Protein AF-A0A0K2YCB6-F1 (afdb_monomer_lite)

Radius of gyration: 31.05 Å; chains: 1; bounding box: 81×63×85 Å

pLDDT: mean 71.69, std 21.38, range [27.88, 97.12]

Secondary structure (DSSP, 8-state):
---------PPPP----HHHHHHHHTTHHHHHHHHHHHHHHTSPP----TTTS-PPPPTT---SEEE-B-TTT--BS-----HHHHH-TT--EEEEEEE-TTS-EEEEEEEEETTT-----HHHHT-TT--EEE-S------S-SS-EEEHHHHBPPHHHHHTT-S-TT-STTPPPTTHHHHSPPPTTHHHHHHHHHHHHHHHHHHHHHS-S---THHHHHHHHHHHHHHHHHHHHHHHHHHHHHHHHHHHHHHHHHHHHHHHHHHHHHHTT--

InterPro domains:
  IPR010226 NADH-quinone oxidoreductase, chain I [MF_01351] (24-181)
  IPR010226 NADH-quinone oxidoreductase, chain I [PTHR10849] (19-155)
  IPR010226 NADH-quinone oxidoreductase, chain I [TIGR01971] (33-153)
  IPR017896 4Fe-4S ferredoxin-type, iron-sulphur binding domain [PF12838] (77-129)
  IPR017896 4Fe-4S ferredoxin-type, iron-sulphur binding domain [PS51379] (69-98)
  IPR017896 4Fe-4S ferredoxin-type, iron-sulphur binding domain [PS51379] (108-137)
  IPR017900 4Fe-4S ferredoxin, iron-sulphur binding, conserved site [PS00198] (117-128)

Organism: Helicobacter heilmannii (NCBI:txid35817)

Sequence (274 aa):
MGKQTYKWLDPKKPSPKLLDTLKTSFGLELFKGLGLTIKEFFSKEVTIHYPMEVLPLSPRYRAVHHLQRLLESGNERCIGCGLCEKICTSNCIRIITHKAEDERKYIDSYTINLGRCIYCGLCAEVCPELAIVMGQRFENSSEQRAQFGGKSEFLTDIQSAKDHSHVEFAGFGAPSTNANARLAQTPLDYALKEEKAEEVKKVKEEGKKEGAKETPEVKEAKEVKGEVKGEVKENKEGAKEAKEAKVKEAQEAQENKEGVTEDKEKKEKE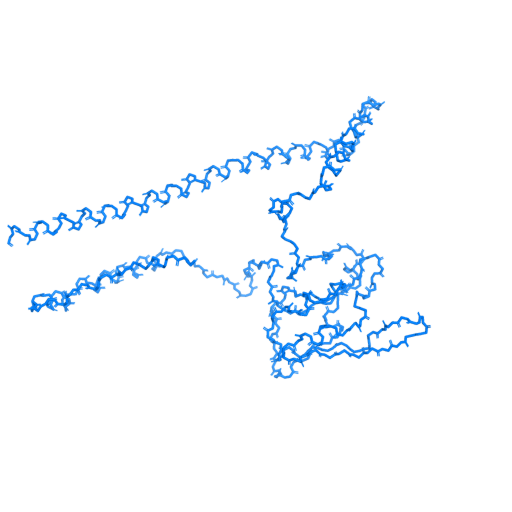ESHV

Foldseek 3Di:
DDDDDDDDPDDDDDDPDPVVVVVVVVDPPVVVVVVVVVVVVPDDDPDDDPPVDDDDDDLADQADKAFEAALVPLHGLDQQPCQLCVVQPQNQWDWDWDQDPVRGIDTPWTKGFPLSHPSPQVSQQRGPSSRMFGDPDHPDDDPDSRDMDIPVRRYDDSVCSNVVVDDSARYNNHQPPCNCVVDDDDPCVVVVVVVVVVVVVVVVVVVVPDPDDDDPVVVVVVVVVVCVVVCVVCCVVVVVCVVVVVVVVVVCVVVVVVVVVVVVVVVVVVVVPD

Structure (mmCIF, N/CA/C/O backbone):
data_AF-A0A0K2YCB6-F1
#
_entry.id   AF-A0A0K2YCB6-F1
#
loop_
_atom_site.group_PDB
_atom_site.id
_atom_site.type_symbol
_atom_site.label_atom_id
_atom_site.label_alt_id
_atom_site.label_comp_id
_atom_site.label_asym_id
_atom_site.label_entity_id
_atom_site.label_seq_id
_atom_site.pdbx_PDB_ins_code
_atom_site.Cartn_x
_atom_site.Cartn_y
_atom_site.Cartn_z
_atom_site.occupancy
_atom_site.B_iso_or_equiv
_atom_site.auth_seq_id
_atom_site.auth_comp_id
_atom_site.auth_asym_id
_atom_site.auth_atom_id
_atom_site.pdbx_PDB_model_num
ATOM 1 N N . MET A 1 1 ? 7.256 -28.724 21.721 1.00 52.41 1 MET A N 1
ATOM 2 C CA . MET A 1 1 ? 5.790 -28.562 21.602 1.00 52.41 1 MET A CA 1
ATOM 3 C C . MET A 1 1 ? 5.322 -27.671 22.744 1.00 52.41 1 MET A C 1
ATOM 5 O O . MET A 1 1 ? 5.558 -28.025 23.892 1.00 52.41 1 MET A O 1
ATOM 9 N N . GLY A 1 2 ? 4.775 -26.487 22.451 1.00 71.19 2 GLY A N 1
ATOM 10 C CA . GLY A 1 2 ? 4.277 -25.572 23.486 1.00 71.19 2 GLY A CA 1
ATOM 11 C C . GLY A 1 2 ? 3.004 -26.125 24.128 1.00 71.19 2 GLY A C 1
ATOM 12 O O . GLY A 1 2 ? 2.114 -26.582 23.415 1.00 71.19 2 GLY A O 1
ATOM 13 N N . LYS A 1 3 ? 2.922 -26.117 25.463 1.00 69.56 3 LYS A N 1
ATOM 14 C CA . LYS A 1 3 ? 1.696 -26.492 26.182 1.00 69.56 3 LYS A CA 1
ATOM 15 C C . LYS A 1 3 ? 0.646 -25.416 25.898 1.00 69.56 3 LYS A C 1
ATOM 17 O O . LYS A 1 3 ? 0.847 -24.267 26.276 1.00 69.56 3 LYS A O 1
ATOM 22 N N . GLN A 1 4 ? -0.440 -25.764 25.211 1.00 74.25 4 GLN A N 1
ATOM 23 C CA . GLN A 1 4 ? -1.557 -24.840 25.035 1.00 74.25 4 GLN A CA 1
ATOM 24 C C . GLN A 1 4 ? -2.250 -24.636 26.385 1.00 74.25 4 GLN A C 1
ATOM 26 O O . GLN A 1 4 ? -2.879 -25.547 26.914 1.00 74.25 4 GLN A O 1
ATOM 31 N N . THR A 1 5 ? -2.116 -23.439 26.951 1.00 77.62 5 THR A N 1
ATOM 32 C CA . THR A 1 5 ? -2.884 -22.994 28.116 1.00 77.62 5 THR A CA 1
ATOM 33 C C . THR A 1 5 ? -4.173 -22.349 27.625 1.00 77.62 5 THR A C 1
ATOM 35 O O . THR A 1 5 ? -4.206 -21.151 27.347 1.00 77.62 5 THR A O 1
ATOM 38 N N . TYR A 1 6 ? -5.236 -23.135 27.483 1.00 82.44 6 TYR A N 1
ATOM 39 C CA . TYR A 1 6 ? -6.580 -22.572 27.388 1.00 82.44 6 TYR A CA 1
ATOM 40 C C . TYR A 1 6 ? -7.116 -22.326 28.806 1.00 82.44 6 TYR A C 1
ATOM 42 O O . TYR A 1 6 ? -6.867 -23.110 29.722 1.00 82.44 6 TYR A O 1
ATOM 50 N N . LYS A 1 7 ? -7.858 -21.232 28.997 1.00 82.94 7 LYS A N 1
ATOM 51 C CA . LYS A 1 7 ? -8.656 -20.993 30.203 1.00 82.94 7 LYS A CA 1
ATOM 52 C C . LYS A 1 7 ? -10.109 -21.233 29.826 1.00 82.94 7 LYS A C 1
ATOM 54 O O . LYS A 1 7 ? -10.656 -20.478 29.026 1.00 82.94 7 LYS A O 1
ATOM 59 N N . TRP A 1 8 ? -10.714 -22.285 30.369 1.00 80.38 8 TRP A N 1
ATOM 60 C CA . TRP A 1 8 ? -12.154 -22.475 30.226 1.00 80.38 8 TRP A CA 1
ATOM 61 C C . TRP A 1 8 ? -12.866 -21.343 30.968 1.00 80.38 8 TRP A C 1
ATOM 63 O O . TRP A 1 8 ? -12.583 -21.067 32.134 1.00 80.38 8 TRP A O 1
ATOM 73 N N . LEU A 1 9 ? -13.738 -20.636 30.254 1.00 82.12 9 LEU A N 1
ATOM 74 C CA . LEU A 1 9 ? -14.729 -19.755 30.855 1.00 82.12 9 LEU A CA 1
ATOM 75 C C . LEU A 1 9 ? -15.920 -20.644 31.192 1.00 82.12 9 LEU A C 1
ATOM 77 O O . LEU A 1 9 ? -16.674 -21.012 30.295 1.00 82.12 9 LEU A O 1
ATOM 81 N N . ASP A 1 10 ? -16.038 -21.040 32.458 1.00 78.94 10 ASP A N 1
ATOM 82 C CA . ASP A 1 10 ? -17.103 -21.943 32.882 1.00 78.94 10 ASP A CA 1
ATOM 83 C C . ASP A 1 10 ? -18.474 -21.274 32.685 1.00 78.94 10 ASP A C 1
ATOM 85 O O . ASP A 1 10 ? -18.749 -20.236 33.304 1.00 78.94 10 ASP A O 1
ATOM 89 N N . PRO A 1 11 ? -19.359 -21.831 31.835 1.00 73.69 11 PRO A N 1
ATOM 90 C CA . PRO A 1 11 ? -20.715 -21.327 31.725 1.00 73.69 11 PRO A CA 1
ATOM 91 C C . PRO A 1 11 ? -21.446 -21.613 33.041 1.00 73.69 11 PRO A C 1
ATOM 93 O O . PRO A 1 11 ? -21.508 -22.757 33.499 1.00 73.69 11 PRO A O 1
ATOM 96 N N . LYS A 1 12 ? -22.010 -20.573 33.671 1.00 72.38 12 LYS A N 1
ATOM 97 C CA . LYS A 1 12 ? -22.861 -20.747 34.857 1.00 72.38 12 LYS A CA 1
ATOM 98 C C . LYS A 1 12 ? -24.006 -21.714 34.510 1.00 72.38 12 LYS A C 1
ATOM 100 O O . LYS A 1 12 ? -24.706 -21.503 33.522 1.00 72.38 12 LYS A O 1
ATOM 105 N N . LYS A 1 13 ? -24.191 -22.779 35.305 1.00 64.88 13 LYS A N 1
ATOM 106 C CA . LYS A 1 13 ? -25.265 -23.770 35.089 1.00 64.88 13 LYS A CA 1
ATOM 107 C C . LYS A 1 13 ? -26.637 -23.079 35.178 1.00 64.88 13 LYS A C 1
ATOM 109 O O . LYS A 1 13 ? -26.843 -22.331 36.136 1.00 64.88 13 LYS A O 1
ATOM 114 N N . PRO A 1 14 ? -27.581 -23.333 34.251 1.00 64.38 14 PRO A N 1
ATOM 115 C CA . PRO A 1 14 ? -28.923 -22.770 34.344 1.00 64.38 14 PRO A CA 1
ATOM 116 C C . PRO A 1 14 ? -29.646 -23.399 35.541 1.00 64.38 14 PRO A C 1
ATOM 118 O O . PRO A 1 14 ? -29.875 -24.608 35.576 1.00 64.38 14 PRO A O 1
ATOM 121 N N . SER A 1 15 ? -29.952 -22.593 36.557 1.00 64.25 15 SER A N 1
ATOM 122 C CA . SER A 1 15 ? -30.673 -23.051 37.745 1.00 64.25 15 SER A CA 1
ATOM 123 C C . SER A 1 15 ? -32.191 -23.034 37.470 1.00 64.25 15 SER A C 1
ATOM 125 O O . SER A 1 15 ? -32.674 -22.075 36.864 1.00 64.25 15 SER A O 1
ATOM 127 N N . PRO A 1 16 ? -32.973 -24.066 37.856 1.00 64.25 16 PRO A N 1
ATOM 128 C CA . PRO A 1 16 ? -34.411 -24.124 37.591 1.00 64.25 16 PRO A CA 1
ATOM 129 C C . PRO A 1 16 ? -35.180 -23.320 38.650 1.00 64.25 16 PRO A C 1
ATOM 131 O O . PRO A 1 16 ? -35.959 -23.869 39.429 1.00 64.25 16 PRO A O 1
ATOM 134 N N . LYS A 1 17 ? -34.930 -22.012 38.726 1.00 66.81 17 LYS A N 1
ATOM 135 C CA . LYS A 1 17 ? -35.627 -21.115 39.651 1.00 66.81 17 LYS A CA 1
ATOM 136 C C . LYS A 1 17 ? -36.534 -20.190 38.851 1.00 66.81 17 LYS A C 1
ATOM 138 O O . LYS A 1 17 ? -36.072 -19.311 38.135 1.00 66.81 17 LYS A O 1
ATOM 143 N N . LEU A 1 18 ? -37.843 -20.365 39.022 1.00 69.69 18 LEU A N 1
ATOM 144 C CA . LEU A 1 18 ? -38.886 -19.525 38.415 1.00 69.69 18 LEU A CA 1
ATOM 145 C C . LEU A 1 18 ? -38.708 -18.032 38.795 1.00 69.69 18 LEU A C 1
ATOM 147 O O . LEU A 1 18 ? -39.038 -17.129 38.028 1.00 69.69 18 LEU A O 1
ATOM 151 N N . LEU A 1 19 ? -38.081 -17.782 39.950 1.00 67.81 19 LEU A N 1
ATOM 152 C CA . LEU A 1 19 ? -37.622 -16.473 40.419 1.00 67.81 19 LEU A CA 1
ATOM 153 C C . LEU A 1 19 ? -36.485 -15.864 39.589 1.00 67.81 19 LEU A C 1
ATOM 155 O O . LEU A 1 19 ? -36.494 -14.654 39.384 1.00 67.81 19 LEU A O 1
ATOM 159 N N . ASP A 1 20 ? -35.544 -16.666 39.085 1.00 67.38 20 ASP A N 1
ATOM 160 C CA . ASP A 1 20 ? -34.466 -16.167 38.222 1.00 67.38 20 ASP A CA 1
ATOM 161 C C . ASP A 1 20 ? -35.045 -15.780 36.859 1.00 67.38 20 ASP A C 1
ATOM 163 O O . ASP A 1 20 ? -34.781 -14.687 36.373 1.00 67.38 20 ASP A O 1
ATOM 167 N N . THR A 1 21 ? -35.952 -16.591 36.301 1.00 69.50 21 THR A N 1
ATOM 168 C CA . THR A 1 21 ? -36.660 -16.240 35.058 1.00 69.50 21 THR A CA 1
ATOM 169 C C . THR A 1 21 ? -37.541 -15.000 35.209 1.00 69.50 21 THR A C 1
ATOM 171 O O . THR A 1 21 ? -37.621 -14.202 34.279 1.00 69.50 21 THR A O 1
ATOM 174 N N . LEU A 1 22 ? -38.157 -14.781 36.376 1.00 68.19 22 LEU A N 1
ATOM 175 C CA . LEU A 1 22 ? -38.903 -13.554 36.680 1.00 68.19 22 LEU A CA 1
ATOM 176 C C . LEU A 1 22 ? -37.976 -12.344 36.883 1.00 68.19 22 LEU A C 1
ATOM 178 O O . LEU A 1 22 ? -38.300 -11.276 36.379 1.00 68.19 22 LEU A O 1
ATOM 182 N N . LYS A 1 23 ? -36.812 -12.490 37.538 1.00 67.94 23 LYS A N 1
ATOM 183 C CA . LYS A 1 23 ? -35.790 -11.426 37.664 1.00 67.94 23 LYS A CA 1
ATOM 184 C C . LYS A 1 23 ? -35.202 -11.028 36.309 1.00 67.94 23 LYS A C 1
ATOM 186 O O . LYS A 1 23 ? -35.015 -9.840 36.054 1.00 67.94 23 LYS A O 1
ATOM 191 N N . THR A 1 24 ? -34.944 -11.996 35.433 1.00 68.19 24 THR A N 1
ATOM 192 C CA . THR A 1 24 ? -34.471 -11.744 34.065 1.00 68.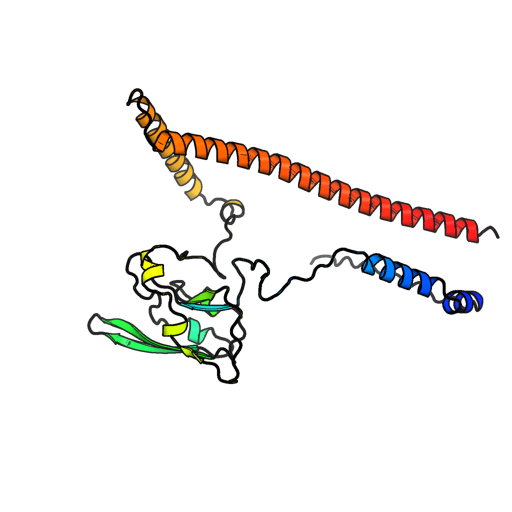19 24 THR A CA 1
ATOM 193 C C . THR A 1 24 ? -35.577 -11.127 33.200 1.00 68.19 24 THR A C 1
ATOM 195 O O . THR A 1 24 ? -35.304 -10.200 32.444 1.00 68.19 24 THR A O 1
ATOM 198 N N . SER A 1 25 ? -36.836 -11.556 33.363 1.00 68.06 25 SER A N 1
ATOM 199 C CA . SER A 1 25 ? -37.982 -11.014 32.604 1.00 68.06 25 SER A CA 1
ATOM 200 C C . SER A 1 25 ? -38.445 -9.629 33.084 1.00 68.06 25 SER A C 1
ATOM 202 O O . SER A 1 25 ? -38.895 -8.831 32.268 1.00 68.06 25 SER A O 1
ATOM 204 N N . PHE A 1 26 ? -38.310 -9.315 34.379 1.00 66.50 26 PHE A N 1
ATOM 205 C CA . PHE A 1 26 ? -38.624 -8.002 34.973 1.00 66.50 26 PHE A CA 1
ATOM 206 C C . PHE A 1 26 ? -37.389 -7.096 35.187 1.00 66.50 26 PHE A C 1
ATOM 208 O O . PHE A 1 26 ? -37.491 -6.020 35.770 1.00 66.50 26 PHE A O 1
ATOM 215 N N . GLY A 1 27 ? -36.240 -7.455 34.605 1.00 65.19 27 GLY A N 1
ATOM 216 C CA . GLY A 1 27 ? -35.613 -6.556 33.630 1.00 65.19 27 GLY A CA 1
ATOM 217 C C . GLY A 1 27 ? -34.659 -5.468 34.129 1.00 65.19 27 GLY A C 1
ATOM 218 O O . GLY A 1 27 ? -34.523 -4.449 33.457 1.00 65.19 27 GLY A O 1
ATOM 219 N N . LEU A 1 28 ? -33.926 -5.665 35.229 1.00 72.56 28 LEU A N 1
ATOM 220 C CA . LEU A 1 28 ? -32.830 -4.742 35.591 1.00 72.56 28 LEU A CA 1
ATOM 221 C C . LEU A 1 28 ? -31.651 -4.782 34.595 1.00 72.56 28 LEU A C 1
ATOM 223 O O . LEU A 1 28 ? -30.887 -3.822 34.496 1.00 72.56 28 LEU A O 1
ATOM 227 N N . GLU A 1 29 ? -31.512 -5.859 33.817 1.00 81.81 29 GLU A N 1
ATOM 228 C CA . GLU A 1 29 ? -30.484 -5.968 32.772 1.00 81.81 29 GLU A CA 1
ATOM 229 C C . GLU A 1 29 ? -30.770 -5.064 31.567 1.00 81.81 29 GLU A C 1
ATOM 231 O O . GLU A 1 29 ? -29.840 -4.474 31.014 1.00 81.81 29 GLU A O 1
ATOM 236 N N . LEU A 1 30 ? -32.048 -4.871 31.216 1.00 85.69 30 LEU A N 1
ATOM 237 C CA . LEU A 1 30 ? -32.455 -3.961 30.144 1.00 85.69 30 LEU A CA 1
ATOM 238 C C . LEU A 1 30 ? -32.074 -2.516 30.483 1.00 85.69 30 LEU A C 1
ATOM 240 O O . LEU A 1 30 ? -31.478 -1.820 29.664 1.00 85.69 30 LEU A O 1
ATOM 244 N N . PHE A 1 31 ? -32.349 -2.085 31.716 1.00 87.94 31 PHE A N 1
ATOM 245 C CA . PHE A 1 31 ? -31.982 -0.747 32.183 1.00 87.94 31 PHE A CA 1
ATOM 246 C C . PHE A 1 31 ? -30.471 -0.562 32.308 1.00 87.94 31 PHE A C 1
ATOM 248 O O . PHE A 1 31 ? -29.968 0.525 32.036 1.00 87.94 31 PHE A O 1
ATOM 255 N N . LYS A 1 32 ? -29.724 -1.615 32.660 1.00 87.81 32 LYS A N 1
ATOM 256 C CA . LYS A 1 32 ? -28.257 -1.572 32.674 1.00 87.81 32 LYS A CA 1
ATOM 257 C C . LYS A 1 32 ? -27.680 -1.397 31.264 1.00 87.81 32 LYS A C 1
ATOM 259 O O . LYS A 1 32 ? -26.751 -0.611 31.087 1.00 87.81 32 LYS A O 1
ATOM 264 N N . GLY A 1 33 ? -28.250 -2.081 30.269 1.00 91.50 33 GLY A N 1
ATOM 265 C CA . GLY A 1 33 ? -27.910 -1.886 28.858 1.00 91.50 33 GLY A CA 1
ATOM 266 C C . GLY A 1 33 ? -28.257 -0.478 28.371 1.00 91.50 33 GLY A C 1
ATOM 267 O O . GLY A 1 33 ? -27.404 0.201 27.804 1.00 91.50 33 GLY A O 1
ATOM 268 N N . LEU A 1 34 ? -29.466 0.000 28.681 1.00 93.69 34 LEU A N 1
ATOM 269 C CA . LEU A 1 34 ? -29.917 1.348 28.326 1.00 93.69 34 LEU A CA 1
ATOM 270 C C . LEU A 1 34 ? -29.062 2.442 28.991 1.00 93.69 34 LEU A C 1
ATOM 272 O O . LEU A 1 34 ? -28.731 3.448 28.368 1.00 93.69 34 LEU A O 1
ATOM 276 N N . GLY A 1 35 ? -28.649 2.239 30.242 1.00 94.94 35 GLY A N 1
ATOM 277 C CA . GLY A 1 35 ? -27.737 3.142 30.942 1.00 94.94 35 GLY A CA 1
ATOM 278 C C . GLY A 1 35 ? -26.370 3.234 30.261 1.00 94.94 35 GLY A C 1
ATOM 279 O O . GLY A 1 35 ? -25.817 4.325 30.148 1.00 94.94 35 GLY A O 1
ATOM 280 N N . LEU A 1 36 ? -25.850 2.116 29.740 1.00 94.88 36 LEU A N 1
ATOM 281 C CA . LEU A 1 36 ? -24.606 2.112 28.969 1.00 94.88 36 LEU A CA 1
ATOM 282 C C . LEU A 1 36 ? -24.765 2.849 27.633 1.00 94.88 36 LEU A C 1
ATOM 284 O O . LEU A 1 36 ? -23.885 3.624 27.270 1.00 94.88 36 LEU A O 1
ATOM 288 N N . THR A 1 37 ? -25.891 2.672 26.935 1.00 95.38 37 THR A N 1
ATOM 289 C CA . THR A 1 37 ? -26.147 3.406 25.685 1.00 95.38 37 THR A CA 1
ATOM 290 C C . THR A 1 37 ? -26.318 4.902 25.923 1.00 95.38 37 THR A C 1
ATOM 292 O O . THR A 1 37 ? -25.808 5.696 25.142 1.00 95.38 37 THR A O 1
ATOM 295 N N . ILE A 1 38 ? -26.982 5.300 27.016 1.00 96.25 38 ILE A N 1
ATOM 296 C CA . ILE A 1 38 ? -27.108 6.714 27.395 1.00 96.25 38 ILE A CA 1
ATOM 297 C C . ILE A 1 38 ? -25.731 7.286 27.729 1.00 96.25 38 ILE A C 1
ATOM 299 O O . ILE A 1 38 ? -25.416 8.390 27.302 1.00 96.25 38 ILE A O 1
ATOM 303 N N . LYS A 1 39 ? -24.889 6.538 28.451 1.00 95.88 39 LYS A N 1
ATOM 304 C CA . LYS A 1 39 ? -23.515 6.960 28.736 1.00 95.88 39 LYS A CA 1
ATOM 305 C C . LYS A 1 39 ? -22.726 7.198 27.446 1.00 95.88 39 LYS A C 1
ATOM 307 O O . LYS A 1 39 ? -22.094 8.240 27.327 1.00 95.88 39 LYS A O 1
ATOM 312 N N . GLU A 1 40 ? -22.800 6.270 26.494 1.00 95.38 40 GLU A N 1
ATOM 313 C CA . GLU A 1 40 ? -22.065 6.383 25.231 1.00 95.38 40 GLU A CA 1
ATOM 314 C C . GLU A 1 40 ? -22.617 7.483 24.316 1.00 95.38 40 GLU A C 1
ATOM 316 O O . GLU A 1 40 ? -21.861 8.106 23.581 1.00 95.38 40 GLU A O 1
ATOM 321 N N . PHE A 1 41 ? -23.911 7.802 24.413 1.00 94.75 41 PHE A N 1
ATOM 322 C CA . PHE A 1 41 ? -24.515 8.924 23.690 1.00 94.75 41 PHE A CA 1
ATOM 323 C C . PHE A 1 41 ? -23.894 10.285 24.055 1.00 94.75 41 PHE A C 1
ATOM 325 O O . PHE A 1 41 ? -23.872 11.189 23.226 1.00 94.75 41 PHE A O 1
ATOM 332 N N . PHE A 1 42 ? -23.371 10.432 25.277 1.00 95.62 42 PHE A N 1
ATOM 333 C CA . PHE A 1 42 ? -22.655 11.635 25.722 1.00 95.62 42 PHE A CA 1
ATOM 334 C C . PHE A 1 42 ? -21.124 11.513 25.616 1.00 95.62 42 PHE A C 1
ATOM 336 O O . PHE A 1 42 ? -20.412 12.442 26.004 1.00 95.62 42 PHE A O 1
ATOM 343 N N . SER A 1 43 ? -20.602 10.389 25.112 1.00 94.50 43 SER A N 1
ATOM 344 C CA . SER A 1 43 ? -19.173 10.229 24.826 1.00 94.50 43 SER A CA 1
ATOM 345 C C . SER A 1 43 ? -18.762 11.076 23.613 1.00 94.50 43 SER A C 1
ATOM 347 O O . SER A 1 43 ? -19.577 11.454 22.774 1.00 94.50 43 SER A O 1
ATOM 349 N N . LYS A 1 44 ? -17.466 11.390 23.515 1.00 94.06 44 LYS A N 1
ATOM 350 C CA . LYS A 1 44 ? -16.910 12.146 22.386 1.00 94.06 44 LYS A CA 1
ATOM 351 C C . LYS A 1 44 ? -17.024 11.343 21.084 1.00 94.06 44 LYS A C 1
ATOM 353 O O . LYS A 1 44 ? -16.697 10.159 21.059 1.00 94.06 44 LYS A O 1
ATOM 358 N N . GLU A 1 45 ? -17.408 12.008 19.997 1.00 90.56 45 GLU A N 1
ATOM 359 C CA . GLU A 1 45 ? -17.459 11.403 18.665 1.00 90.56 45 GLU A CA 1
ATOM 360 C C . GLU A 1 45 ? -16.063 11.012 18.143 1.00 90.56 45 GLU A C 1
ATOM 362 O O . GLU A 1 45 ? -15.076 11.726 18.331 1.00 90.56 45 GLU A O 1
ATOM 367 N N . VAL A 1 46 ? -15.984 9.849 17.489 1.00 91.94 46 VAL A N 1
ATOM 368 C CA . VAL A 1 46 ? -14.752 9.296 16.882 1.00 91.94 46 VAL A CA 1
ATOM 369 C C . VAL A 1 46 ? -14.753 9.484 15.353 1.00 91.94 46 VAL A C 1
ATOM 371 O O . VAL A 1 46 ? -13.828 9.072 14.656 1.00 91.94 46 VAL A O 1
ATOM 374 N N . THR A 1 47 ? -15.808 10.088 14.801 1.00 92.88 47 THR A N 1
ATOM 375 C CA . THR A 1 47 ? -15.978 10.305 13.362 1.00 92.88 47 THR A CA 1
ATOM 376 C C . THR A 1 47 ? -15.004 11.349 12.832 1.00 92.88 47 THR A C 1
ATOM 378 O O . THR A 1 47 ? -14.812 12.395 13.439 1.00 92.88 47 THR A O 1
ATOM 381 N N . ILE A 1 48 ? -14.435 11.075 11.661 1.00 93.62 48 ILE A N 1
ATOM 382 C CA . ILE A 1 48 ? -13.597 12.006 10.899 1.00 93.62 48 ILE A CA 1
ATOM 383 C C . ILE A 1 48 ? -14.374 12.550 9.697 1.00 93.62 48 ILE A C 1
ATOM 385 O O . ILE A 1 48 ? -15.114 11.808 9.042 1.00 93.62 48 ILE A O 1
ATOM 389 N N . HIS A 1 49 ? -14.203 13.834 9.385 1.00 94.69 49 HIS A N 1
ATOM 390 C CA . HIS A 1 49 ? -14.936 14.492 8.301 1.00 94.69 49 HIS A CA 1
ATOM 391 C C . HIS A 1 49 ? -14.250 14.309 6.940 1.00 94.69 49 HIS A C 1
ATOM 393 O O . HIS A 1 49 ? -13.639 15.228 6.393 1.00 94.69 49 HIS A O 1
ATOM 399 N N . TYR A 1 50 ? -14.391 13.123 6.351 1.00 94.88 50 TYR A N 1
ATOM 400 C CA . TYR A 1 50 ? -13.965 12.877 4.971 1.00 94.88 50 TYR A CA 1
ATOM 401 C C . TYR A 1 50 ? -14.858 13.663 3.984 1.00 94.88 50 TYR A C 1
ATOM 403 O O . TYR A 1 50 ? -16.082 13.626 4.143 1.00 94.88 50 TYR A O 1
ATOM 411 N N . PRO A 1 51 ? -14.320 14.374 2.969 1.00 94.19 51 PRO A N 1
ATOM 412 C CA . PRO A 1 51 ? -12.943 14.351 2.449 1.00 94.19 51 PRO A CA 1
ATOM 413 C C . PRO A 1 51 ? -12.005 15.452 2.981 1.00 94.19 51 PRO A C 1
ATOM 415 O O . PRO A 1 51 ? -10.858 15.526 2.552 1.00 94.19 51 PRO A O 1
ATOM 418 N N . MET A 1 52 ? -12.471 16.329 3.875 1.00 94.88 52 MET A N 1
ATOM 419 C CA . MET A 1 52 ? -11.666 17.451 4.386 1.00 94.88 52 MET A CA 1
ATOM 420 C C . MET A 1 52 ? -10.541 16.981 5.313 1.00 94.88 52 MET A C 1
ATOM 422 O O . MET A 1 52 ? -9.454 17.552 5.318 1.00 94.88 52 MET A O 1
ATOM 426 N N . GLU A 1 53 ? -10.806 15.926 6.079 1.00 93.25 53 GLU A N 1
ATOM 427 C CA . GLU A 1 53 ? -9.861 15.295 6.990 1.00 93.25 53 GLU A CA 1
ATOM 428 C C . GLU A 1 53 ? -9.670 13.826 6.601 1.00 93.25 53 GLU A C 1
ATOM 430 O O . GLU A 1 53 ? -10.633 13.092 6.361 1.00 93.25 53 GLU A O 1
ATOM 435 N N . VAL A 1 54 ? -8.412 13.383 6.548 1.00 90.19 54 VAL A N 1
ATOM 436 C CA . VAL A 1 54 ? -8.028 12.016 6.172 1.00 90.19 54 VAL A CA 1
ATOM 437 C C . VAL A 1 54 ? -7.225 11.396 7.312 1.00 90.19 54 VAL A C 1
ATOM 439 O O . VAL A 1 54 ? -6.400 12.067 7.933 1.00 90.19 54 VAL A O 1
ATOM 442 N N . LEU A 1 55 ? -7.447 10.107 7.595 1.00 89.69 55 LEU A N 1
ATOM 443 C CA . LEU A 1 55 ? -6.647 9.399 8.596 1.00 89.69 55 LEU A CA 1
ATOM 444 C C . LEU A 1 55 ? -5.167 9.369 8.185 1.00 89.69 55 LEU A C 1
ATOM 446 O O . LEU A 1 55 ? -4.861 9.099 7.020 1.00 89.69 55 LEU A O 1
ATOM 450 N N . PRO A 1 56 ? -4.237 9.530 9.141 1.00 87.56 56 PRO A N 1
ATOM 451 C CA . PRO A 1 56 ? -2.824 9.330 8.869 1.00 87.56 56 PRO A CA 1
ATOM 452 C C . PRO A 1 56 ? -2.573 7.863 8.501 1.00 87.56 56 PRO A C 1
ATOM 454 O O . PRO A 1 56 ? -2.797 6.945 9.295 1.00 87.56 56 PRO A O 1
ATOM 457 N N . LEU A 1 57 ? -2.103 7.634 7.277 1.00 86.88 57 LEU A N 1
ATOM 458 C CA . LEU A 1 57 ? -1.745 6.307 6.794 1.00 86.88 57 LEU A CA 1
ATOM 459 C C . LEU A 1 57 ? -0.342 5.935 7.268 1.00 86.88 57 LEU A C 1
ATOM 461 O O . LEU A 1 57 ? 0.572 6.756 7.318 1.00 86.88 57 LEU A O 1
ATOM 465 N N . SER A 1 58 ? -0.147 4.657 7.590 1.00 84.38 58 SER A N 1
ATOM 466 C CA . SER A 1 58 ? 1.198 4.165 7.880 1.00 84.38 58 SER A CA 1
ATOM 467 C C . SER A 1 58 ? 2.073 4.228 6.616 1.00 84.38 58 SER A C 1
ATOM 469 O O . SER A 1 58 ? 1.568 3.935 5.530 1.00 84.38 58 SER A O 1
ATOM 471 N N . PRO A 1 59 ? 3.397 4.442 6.729 1.00 79.38 59 PRO A N 1
ATOM 472 C CA . PRO A 1 59 ? 4.302 4.427 5.572 1.00 79.38 59 PRO A CA 1
ATOM 473 C C . PRO A 1 59 ? 4.325 3.103 4.790 1.00 79.38 59 PRO A C 1
ATOM 475 O O . PRO A 1 59 ? 4.781 3.056 3.654 1.00 79.38 59 PRO A O 1
ATOM 478 N N . ARG A 1 60 ? 3.850 2.010 5.402 1.00 82.88 60 ARG A N 1
ATOM 479 C CA . ARG A 1 60 ? 3.767 0.668 4.799 1.00 82.88 60 ARG A CA 1
ATOM 480 C C . ARG A 1 60 ? 2.394 0.336 4.230 1.00 82.88 60 ARG A C 1
ATOM 482 O O . ARG A 1 60 ? 2.128 -0.827 3.922 1.00 82.88 60 ARG A O 1
ATOM 489 N N . TYR A 1 61 ? 1.503 1.316 4.163 1.00 87.19 61 TYR A N 1
ATOM 490 C CA . TYR A 1 61 ? 0.187 1.104 3.594 1.00 87.19 61 TYR A CA 1
ATOM 491 C C . TYR A 1 61 ? 0.312 0.647 2.134 1.00 87.19 61 TYR A C 1
ATOM 493 O O . TYR A 1 61 ? 1.215 1.066 1.412 1.00 87.19 61 TYR A O 1
ATOM 501 N N . ARG A 1 62 ? -0.566 -0.268 1.721 1.00 91.12 62 ARG A N 1
ATOM 502 C CA . ARG A 1 62 ? -0.558 -0.849 0.376 1.00 91.12 62 ARG A CA 1
ATOM 503 C C . ARG A 1 62 ? -1.755 -0.317 -0.396 1.00 91.12 62 ARG A C 1
ATOM 505 O O . ARG A 1 62 ? -2.873 -0.756 -0.143 1.00 91.12 62 ARG A O 1
ATOM 512 N N . ALA A 1 63 ? -1.506 0.603 -1.322 1.00 90.94 63 ALA A N 1
ATOM 513 C CA . ALA A 1 63 ? -2.539 1.214 -2.150 1.00 90.94 63 ALA A CA 1
ATOM 514 C C . ALA A 1 63 ? -2.185 1.125 -3.644 1.00 90.94 63 ALA A C 1
ATOM 516 O O . ALA A 1 63 ? -1.678 0.101 -4.103 1.00 90.94 63 ALA A O 1
ATOM 517 N N . VAL A 1 64 ? -2.469 2.166 -4.427 1.00 91.94 64 VAL A N 1
ATOM 518 C CA . VAL A 1 64 ? -2.133 2.210 -5.853 1.00 91.94 64 VAL A CA 1
ATOM 519 C C . VAL A 1 64 ? -0.620 2.103 -6.065 1.00 91.94 64 VAL A C 1
ATOM 521 O O . VAL A 1 64 ? 0.185 2.604 -5.280 1.00 91.94 64 VAL A O 1
ATOM 524 N N . HIS A 1 65 ? -0.239 1.406 -7.133 1.00 92.00 65 HIS A N 1
ATOM 525 C CA . HIS A 1 65 ? 1.152 1.177 -7.504 1.00 92.00 65 HIS A CA 1
ATOM 526 C C . HIS A 1 65 ? 1.785 2.482 -7.982 1.00 92.00 65 HIS A C 1
ATOM 528 O O . HIS A 1 65 ? 1.117 3.331 -8.563 1.00 92.00 65 HIS A O 1
ATOM 534 N N . HIS A 1 66 ? 3.082 2.622 -7.767 1.00 90.19 66 HIS A N 1
ATOM 535 C CA . HIS A 1 66 ? 3.846 3.785 -8.178 1.00 90.19 66 HIS A CA 1
ATOM 536 C C . HIS A 1 66 ? 5.185 3.311 -8.741 1.00 90.19 66 HIS A C 1
ATOM 538 O O . HIS A 1 66 ? 5.835 2.439 -8.162 1.00 90.19 66 HIS A O 1
ATOM 544 N N . LEU A 1 67 ? 5.587 3.848 -9.888 1.00 90.75 67 LEU A N 1
ATOM 545 C CA . LEU A 1 67 ? 6.852 3.546 -10.545 1.00 90.75 67 LEU A CA 1
ATOM 546 C C . LEU A 1 67 ? 7.828 4.688 -10.287 1.00 90.75 67 LEU A C 1
ATOM 548 O O . LEU A 1 67 ? 7.533 5.841 -10.581 1.00 90.75 67 LEU A O 1
ATOM 552 N N . GLN A 1 68 ? 8.998 4.370 -9.750 1.00 88.44 68 GLN A N 1
ATOM 553 C CA . GLN A 1 68 ? 9.995 5.365 -9.388 1.00 88.44 68 GLN A CA 1
ATOM 554 C C . GLN A 1 68 ? 10.972 5.694 -10.525 1.00 88.44 68 GLN A C 1
ATOM 556 O O . GLN A 1 68 ? 11.274 4.879 -11.406 1.00 88.44 68 GLN A O 1
ATOM 561 N N . ARG A 1 69 ? 11.510 6.913 -10.455 1.00 87.88 69 ARG A N 1
ATOM 562 C CA . ARG A 1 69 ? 12.646 7.396 -11.246 1.00 87.88 69 ARG A CA 1
ATOM 563 C C . ARG A 1 69 ? 13.905 7.461 -10.382 1.00 87.88 69 ARG A C 1
ATOM 565 O O . ARG A 1 69 ? 13.819 7.500 -9.155 1.00 87.88 69 ARG A O 1
ATOM 572 N N . LEU A 1 70 ? 15.076 7.412 -11.011 1.00 85.75 70 LEU A N 1
ATOM 573 C CA . LEU A 1 70 ? 16.348 7.692 -10.349 1.00 85.75 70 LEU A CA 1
ATOM 574 C C . LEU A 1 70 ? 16.411 9.185 -10.018 1.00 85.75 70 LEU A C 1
ATOM 576 O O . LEU A 1 70 ? 16.107 10.000 -10.887 1.00 85.75 70 LEU A O 1
ATOM 580 N N . LEU A 1 71 ? 16.854 9.538 -8.809 1.00 79.19 71 LEU A N 1
ATOM 581 C CA . LEU A 1 71 ? 16.993 10.942 -8.393 1.00 79.19 71 LEU A CA 1
ATOM 582 C C . LEU A 1 71 ? 18.082 11.636 -9.215 1.00 79.19 71 LEU A C 1
ATOM 584 O O . LEU A 1 71 ? 17.852 12.703 -9.764 1.00 79.19 71 LEU A O 1
ATOM 588 N N . GLU A 1 72 ? 19.231 10.973 -9.369 1.00 80.00 72 GLU A N 1
ATOM 589 C CA . GLU A 1 72 ? 20.418 11.544 -10.020 1.00 80.00 72 GLU A CA 1
ATOM 590 C C . GLU A 1 72 ? 20.190 11.887 -11.498 1.00 80.00 72 GLU A C 1
ATOM 592 O O . GLU A 1 72 ? 20.626 12.917 -11.997 1.00 80.00 72 GLU A O 1
ATOM 597 N N . SER A 1 73 ? 19.500 11.006 -12.225 1.00 81.75 73 SER A N 1
ATOM 598 C CA . SER A 1 73 ? 19.371 11.118 -13.684 1.00 81.75 73 SER A CA 1
ATOM 599 C C . SER A 1 73 ? 17.955 11.423 -14.164 1.00 81.75 73 SER A C 1
ATOM 601 O O . SER A 1 73 ? 17.765 11.724 -15.340 1.00 81.75 73 SER A O 1
ATOM 603 N N . GLY A 1 74 ? 16.939 11.309 -13.303 1.00 82.44 74 GLY A N 1
ATOM 604 C CA . GLY A 1 74 ? 15.528 11.402 -13.694 1.00 82.44 74 GLY A CA 1
ATOM 605 C C . GLY A 1 74 ? 15.053 10.266 -14.613 1.00 82.44 74 GLY A C 1
ATOM 606 O O . GLY A 1 74 ? 13.897 10.258 -15.047 1.00 82.44 74 GLY A O 1
ATOM 607 N N . ASN A 1 75 ? 15.912 9.291 -14.919 1.00 87.00 75 ASN A N 1
ATOM 608 C CA . ASN A 1 75 ? 15.566 8.140 -15.743 1.00 87.00 75 ASN A CA 1
ATOM 609 C C . ASN A 1 75 ? 14.687 7.153 -14.970 1.00 87.00 75 ASN A C 1
ATOM 611 O O . ASN A 1 75 ? 14.611 7.173 -13.746 1.00 87.00 75 ASN A O 1
ATOM 615 N N . GLU A 1 76 ? 13.990 6.284 -15.687 1.00 88.75 76 GLU A N 1
ATOM 616 C CA . GLU A 1 76 ? 13.149 5.249 -15.084 1.00 88.75 76 GLU A CA 1
ATOM 617 C C . GLU A 1 76 ? 14.011 4.238 -14.310 1.00 88.75 76 GLU A C 1
ATOM 619 O O . GLU A 1 76 ? 15.039 3.800 -14.823 1.00 88.75 76 GLU A O 1
ATOM 624 N N . ARG A 1 77 ? 13.593 3.827 -13.100 1.00 89.62 77 ARG A N 1
ATOM 625 C CA . ARG A 1 77 ? 14.310 2.774 -12.343 1.00 89.62 77 ARG A CA 1
ATOM 626 C C . ARG A 1 77 ? 14.101 1.374 -12.909 1.00 89.62 77 ARG A C 1
ATOM 628 O O . ARG A 1 77 ? 14.879 0.466 -12.645 1.00 89.62 77 ARG A O 1
ATOM 635 N N . CYS A 1 78 ? 13.010 1.157 -13.637 1.00 91.19 78 CYS A N 1
ATOM 636 C CA . CYS A 1 78 ? 12.647 -0.174 -14.099 1.00 91.19 78 CYS A CA 1
ATOM 637 C C . CYS A 1 78 ? 13.574 -0.625 -15.237 1.00 91.19 78 CYS A C 1
ATOM 639 O O . CYS A 1 78 ? 13.679 0.044 -16.257 1.00 91.19 78 CYS A O 1
ATOM 641 N N . ILE A 1 79 ? 14.184 -1.803 -15.085 1.00 91.44 79 ILE A N 1
ATOM 642 C CA . ILE A 1 79 ? 15.077 -2.414 -16.089 1.00 91.44 79 ILE A CA 1
ATOM 643 C C . ILE A 1 79 ? 14.377 -3.446 -16.991 1.00 91.44 79 ILE A C 1
ATOM 645 O O . ILE A 1 79 ? 15.020 -4.139 -17.778 1.00 91.44 79 ILE A O 1
ATOM 649 N N . GLY A 1 80 ? 13.062 -3.634 -16.830 1.00 92.56 80 GLY A N 1
ATOM 650 C CA . GLY A 1 80 ? 12.299 -4.594 -17.633 1.00 92.56 80 GLY A CA 1
ATOM 651 C C . GLY A 1 80 ? 12.630 -6.069 -17.351 1.00 92.56 80 GLY A C 1
ATOM 652 O O . GLY A 1 80 ? 12.593 -6.896 -18.257 1.00 92.56 80 GLY A O 1
ATOM 653 N N . CYS A 1 81 ? 12.962 -6.429 -16.104 1.00 93.25 81 CYS A N 1
ATOM 654 C CA . CYS A 1 81 ? 13.343 -7.804 -15.738 1.00 93.25 81 CYS A CA 1
ATOM 655 C C . CYS A 1 81 ? 12.185 -8.824 -15.772 1.00 93.25 81 CYS A C 1
ATOM 657 O O . CYS A 1 81 ? 12.431 -10.027 -15.829 1.00 93.25 81 CYS A O 1
ATOM 659 N N . GLY A 1 82 ? 10.927 -8.370 -15.706 1.00 92.94 82 GLY A N 1
ATOM 660 C CA . GLY A 1 82 ? 9.742 -9.237 -15.759 1.00 92.94 82 GLY A CA 1
ATOM 661 C C . GLY A 1 82 ? 9.450 -10.041 -14.484 1.00 92.94 82 GLY A C 1
ATOM 662 O O . GLY A 1 82 ? 8.527 -10.854 -14.474 1.00 92.94 82 GLY A O 1
ATOM 663 N N . LEU A 1 83 ? 10.195 -9.831 -13.393 1.00 95.56 83 LEU A N 1
ATOM 664 C CA . LEU A 1 83 ? 9.984 -10.560 -12.134 1.00 95.56 83 LEU A CA 1
ATOM 665 C C . LEU A 1 83 ? 8.629 -10.233 -11.491 1.00 95.56 83 LEU A C 1
ATOM 667 O O . LEU A 1 83 ? 7.939 -11.134 -11.018 1.00 95.56 83 LEU A O 1
ATOM 671 N N . CYS A 1 84 ? 8.218 -8.963 -11.533 1.00 95.00 84 CYS A N 1
ATOM 672 C CA . CYS A 1 84 ? 6.931 -8.523 -10.995 1.00 95.00 84 CYS A CA 1
ATOM 673 C C . CYS A 1 84 ? 5.732 -9.098 -11.769 1.00 95.00 84 CYS A C 1
ATOM 675 O O . CYS A 1 84 ? 4.703 -9.376 -11.160 1.00 95.00 84 CYS A O 1
ATOM 677 N N . GLU A 1 85 ? 5.873 -9.346 -13.075 1.00 95.81 85 GLU A N 1
ATOM 678 C CA . GLU A 1 85 ? 4.860 -10.055 -13.865 1.00 95.81 85 GLU A CA 1
ATOM 679 C C . GLU A 1 85 ? 4.757 -11.525 -13.439 1.00 95.81 85 GLU A C 1
ATOM 681 O O . GLU A 1 85 ? 3.655 -12.019 -13.219 1.00 95.81 85 GLU A O 1
ATOM 686 N N . LYS A 1 86 ? 5.893 -12.207 -13.244 1.00 95.94 86 LYS A N 1
ATOM 687 C CA . LYS A 1 86 ? 5.918 -13.634 -12.881 1.00 95.94 86 LYS A CA 1
ATOM 688 C C . LYS A 1 86 ? 5.444 -13.931 -11.458 1.00 95.94 86 LYS A C 1
ATOM 690 O O . LYS A 1 86 ? 4.836 -14.973 -11.242 1.00 95.94 86 LYS A O 1
ATOM 695 N N . ILE A 1 87 ? 5.735 -13.062 -10.488 1.00 97.12 87 ILE A N 1
ATOM 696 C CA . ILE A 1 87 ? 5.321 -13.278 -9.088 1.00 97.12 87 ILE A CA 1
ATOM 697 C C . ILE A 1 87 ? 3.839 -12.951 -8.853 1.00 97.12 87 ILE A C 1
ATOM 699 O O . ILE A 1 87 ? 3.278 -13.297 -7.813 1.00 97.12 87 ILE A O 1
ATOM 703 N N . CYS A 1 88 ? 3.203 -12.233 -9.782 1.00 96.81 88 CYS A N 1
ATOM 704 C CA . CYS A 1 88 ? 1.846 -11.742 -9.607 1.00 96.81 88 CYS A CA 1
ATOM 705 C C . CYS A 1 88 ? 0.845 -12.904 -9.561 1.00 96.81 88 CYS A C 1
ATOM 707 O O . CYS A 1 88 ? 0.533 -13.516 -10.577 1.00 96.81 88 CYS A O 1
ATOM 709 N N . THR A 1 89 ? 0.265 -13.161 -8.388 1.00 96.31 89 THR A N 1
ATOM 710 C CA . THR A 1 89 ? -0.688 -14.266 -8.191 1.00 96.31 89 THR A CA 1
ATOM 711 C C . THR A 1 89 ? -1.973 -14.119 -9.008 1.00 96.31 89 THR A C 1
ATOM 713 O O . THR A 1 89 ? -2.597 -15.121 -9.345 1.00 96.31 89 THR A O 1
ATOM 716 N N . SER A 1 90 ? -2.369 -12.889 -9.355 1.00 95.56 90 SER A N 1
ATOM 717 C CA . SER A 1 90 ? -3.547 -12.613 -10.187 1.00 95.56 90 SER A CA 1
ATOM 718 C C . SER A 1 90 ? -3.226 -12.336 -11.660 1.00 95.56 90 SER A C 1
ATOM 720 O O . SER A 1 90 ? -4.144 -12.044 -12.431 1.00 95.56 90 SER A O 1
ATOM 722 N N . ASN A 1 91 ? -1.952 -12.439 -12.069 1.00 95.38 91 ASN A N 1
ATOM 723 C CA . ASN A 1 91 ? -1.485 -12.191 -13.438 1.00 95.38 91 ASN A CA 1
ATOM 724 C C . ASN A 1 91 ? -2.036 -10.877 -14.039 1.00 95.38 91 ASN A C 1
ATOM 726 O O . ASN A 1 91 ? -2.496 -10.843 -15.184 1.00 95.38 91 ASN A O 1
ATOM 730 N N . CYS A 1 92 ? -2.055 -9.795 -13.250 1.00 95.25 92 CYS A N 1
ATOM 731 C CA . CYS A 1 92 ? -2.632 -8.509 -13.657 1.00 95.25 92 CYS A CA 1
ATOM 732 C C . CYS A 1 92 ? -1.630 -7.545 -14.310 1.00 95.25 92 CYS A C 1
ATOM 734 O O . CYS A 1 92 ? -2.052 -6.524 -14.852 1.00 95.25 92 CYS A O 1
ATOM 736 N N . ILE A 1 93 ? -0.333 -7.859 -14.260 1.00 95.81 93 ILE A N 1
ATOM 737 C CA . ILE A 1 93 ? 0.755 -7.034 -14.794 1.00 95.81 93 ILE A CA 1
ATOM 738 C C . ILE A 1 93 ? 1.179 -7.589 -16.153 1.00 95.81 93 ILE A C 1
ATOM 740 O O . ILE A 1 93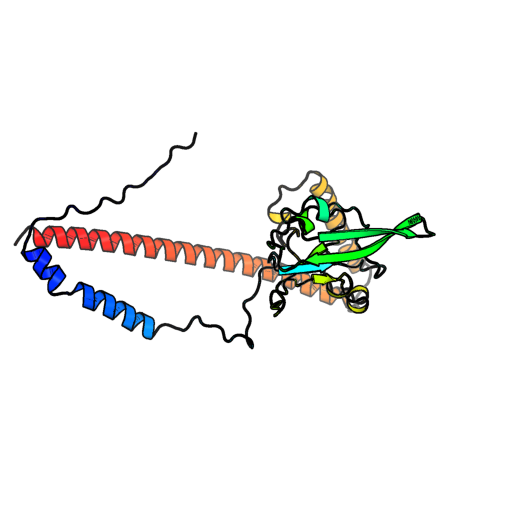 ? 1.330 -8.800 -16.310 1.00 95.81 93 ILE A O 1
ATOM 744 N N . ARG A 1 94 ? 1.393 -6.704 -17.127 1.00 95.38 94 ARG A N 1
ATOM 745 C CA . ARG A 1 94 ? 1.993 -7.038 -18.423 1.00 95.38 94 ARG A CA 1
ATOM 746 C C . ARG A 1 94 ? 3.092 -6.052 -18.772 1.00 95.38 94 ARG A C 1
ATOM 748 O O . ARG A 1 94 ? 2.880 -4.840 -18.678 1.00 95.38 94 ARG A O 1
ATOM 755 N N . ILE A 1 95 ? 4.245 -6.588 -19.171 1.00 94.50 95 ILE A N 1
ATOM 756 C CA . ILE A 1 95 ? 5.431 -5.807 -19.521 1.00 94.50 95 ILE A CA 1
ATOM 757 C C . ILE A 1 95 ? 5.910 -6.216 -20.912 1.00 94.50 95 ILE A C 1
ATOM 759 O O . ILE A 1 95 ? 6.195 -7.385 -21.164 1.00 94.50 95 ILE A O 1
ATOM 763 N N . ILE A 1 96 ? 6.031 -5.238 -21.806 1.00 93.56 96 ILE A N 1
ATOM 764 C CA . ILE A 1 96 ? 6.648 -5.408 -23.125 1.00 93.56 96 ILE A CA 1
ATOM 765 C C . ILE A 1 96 ? 7.930 -4.583 -23.138 1.00 93.56 96 ILE A C 1
ATOM 767 O O . ILE A 1 96 ? 7.934 -3.420 -22.727 1.00 93.56 96 ILE A O 1
ATOM 771 N N . THR A 1 97 ? 9.024 -5.213 -23.563 1.00 92.38 97 THR A N 1
ATOM 772 C CA . THR A 1 97 ? 10.355 -4.600 -23.607 1.00 92.38 97 THR A CA 1
ATOM 773 C C . THR A 1 97 ? 10.964 -4.753 -24.991 1.00 92.38 97 THR A C 1
ATOM 775 O O . THR A 1 97 ? 10.799 -5.802 -25.619 1.00 92.38 97 THR A O 1
ATOM 778 N N . HIS A 1 98 ? 11.713 -3.742 -25.423 1.00 90.00 98 HIS A N 1
ATOM 779 C CA . HIS A 1 98 ? 12.558 -3.788 -26.612 1.00 90.00 98 HIS A CA 1
ATOM 780 C C . HIS A 1 98 ? 14.012 -3.500 -26.240 1.00 90.00 98 HIS A C 1
ATOM 782 O O . HIS A 1 98 ? 14.318 -2.944 -25.181 1.00 90.00 98 HIS A O 1
ATOM 788 N N . LYS A 1 99 ? 14.928 -3.904 -27.120 1.00 88.00 99 LYS A N 1
ATOM 789 C CA . LYS A 1 99 ? 16.345 -3.553 -27.025 1.00 88.00 99 LYS A CA 1
ATOM 790 C C . LYS A 1 99 ? 16.562 -2.303 -27.877 1.00 88.00 99 LYS A C 1
ATOM 792 O O . LYS A 1 99 ? 16.260 -2.340 -29.068 1.00 88.00 99 LYS A O 1
ATOM 797 N N . ALA A 1 100 ? 17.020 -1.215 -27.268 1.00 81.12 100 ALA A N 1
ATOM 798 C CA . ALA A 1 100 ? 17.378 -0.007 -28.007 1.00 81.12 100 ALA A CA 1
ATOM 799 C C . ALA A 1 100 ? 18.787 -0.121 -28.609 1.00 81.12 100 ALA A C 1
ATOM 801 O O . ALA A 1 100 ? 19.504 -1.098 -28.374 1.00 81.12 100 ALA A O 1
ATOM 802 N N . GLU A 1 101 ? 19.173 0.903 -29.369 1.00 82.81 101 GLU A N 1
ATOM 803 C CA . GLU A 1 101 ? 20.472 1.014 -30.043 1.00 82.81 101 GLU A CA 1
ATOM 804 C C . GLU A 1 101 ? 21.650 1.018 -29.052 1.00 82.81 101 GLU A C 1
ATOM 806 O O . GLU A 1 101 ? 22.674 0.396 -29.313 1.00 82.81 101 GLU A O 1
ATOM 811 N N . ASP A 1 102 ? 21.442 1.556 -27.845 1.00 80.19 102 ASP A N 1
ATOM 812 C CA . ASP A 1 102 ? 22.402 1.537 -26.726 1.00 80.19 102 ASP A CA 1
ATOM 813 C C . ASP A 1 102 ? 22.558 0.157 -26.050 1.00 80.19 102 ASP A C 1
ATOM 815 O O . ASP A 1 102 ? 23.066 0.043 -24.932 1.00 80.19 102 ASP A O 1
ATOM 819 N N . GLU A 1 103 ? 22.016 -0.896 -26.661 1.00 80.56 103 GLU A N 1
ATOM 820 C CA . GLU A 1 103 ? 21.887 -2.265 -26.150 1.00 80.56 103 GLU A CA 1
ATOM 821 C C . GLU A 1 103 ? 21.142 -2.440 -24.816 1.00 80.56 103 GLU A C 1
ATOM 823 O O . GLU A 1 103 ? 20.934 -3.570 -24.355 1.00 80.56 103 GLU A O 1
ATOM 828 N N . ARG A 1 104 ? 20.676 -1.345 -24.215 1.00 80.12 104 ARG A N 1
ATOM 829 C CA . ARG A 1 104 ? 19.850 -1.353 -23.009 1.00 80.12 104 ARG A CA 1
ATOM 830 C C . ARG A 1 104 ? 18.422 -1.788 -23.331 1.00 80.12 104 ARG A C 1
ATOM 832 O O . ARG A 1 104 ? 17.885 -1.529 -24.410 1.00 80.12 104 ARG A O 1
ATOM 839 N N . LYS A 1 105 ? 17.797 -2.462 -22.364 1.00 84.94 105 LYS A N 1
ATOM 840 C CA . LYS A 1 105 ? 16.379 -2.823 -22.432 1.00 84.94 105 LYS A CA 1
ATOM 841 C C . LYS A 1 105 ? 15.536 -1.630 -22.005 1.00 84.94 105 LYS A C 1
ATOM 843 O O . LYS A 1 105 ? 15.709 -1.131 -20.896 1.00 84.94 105 LYS A O 1
ATOM 848 N N . TYR A 1 106 ? 14.607 -1.235 -22.861 1.00 86.19 106 TYR A N 1
ATOM 849 C CA . TYR A 1 106 ? 13.608 -0.214 -22.573 1.00 86.19 106 TYR A CA 1
ATOM 850 C C . TYR A 1 106 ? 12.225 -0.850 -22.471 1.00 86.19 106 TYR A C 1
ATOM 852 O O . TYR A 1 106 ? 11.950 -1.898 -23.057 1.00 86.19 106 TYR A O 1
ATOM 860 N N . ILE A 1 107 ? 11.357 -0.225 -21.679 1.00 89.69 107 ILE A N 1
ATOM 861 C CA . ILE A 1 107 ? 9.989 -0.693 -21.452 1.00 89.69 107 ILE A CA 1
ATOM 862 C C . ILE A 1 107 ? 9.049 0.112 -22.340 1.00 89.69 107 ILE A C 1
ATOM 864 O O . ILE A 1 107 ? 8.827 1.295 -22.069 1.00 89.69 107 ILE A O 1
ATOM 868 N N . ASP A 1 108 ? 8.475 -0.542 -23.348 1.00 88.38 108 ASP A N 1
ATOM 869 C CA . ASP A 1 108 ? 7.479 0.060 -24.241 1.00 88.38 108 ASP A CA 1
ATOM 870 C C . ASP A 1 108 ? 6.158 0.262 -23.522 1.00 88.38 108 ASP A C 1
ATOM 872 O O . ASP A 1 108 ? 5.646 1.372 -23.396 1.00 88.38 108 ASP A O 1
ATOM 876 N N . SER A 1 109 ? 5.615 -0.839 -23.011 1.00 91.06 109 SER A N 1
ATOM 877 C CA . SER A 1 109 ? 4.325 -0.846 -22.348 1.00 91.06 109 SER A CA 1
ATOM 878 C C . SER A 1 109 ? 4.454 -1.521 -21.001 1.00 91.06 109 SER A C 1
ATOM 880 O O . SER A 1 109 ? 4.867 -2.679 -20.899 1.00 91.06 109 SER A O 1
ATOM 882 N N . TYR A 1 110 ? 4.040 -0.793 -19.977 1.00 94.12 110 TYR A N 1
ATOM 883 C CA . TYR A 1 110 ? 3.830 -1.316 -18.644 1.00 94.12 110 TYR A CA 1
ATOM 884 C C . TYR A 1 110 ? 2.368 -1.080 -18.292 1.00 94.12 110 TYR A C 1
ATOM 886 O O . TYR A 1 110 ? 1.927 0.070 -18.244 1.00 94.12 110 TYR A O 1
ATOM 894 N N . THR A 1 111 ? 1.608 -2.154 -18.100 1.00 94.94 111 THR A N 1
ATOM 895 C CA . THR A 1 111 ? 0.170 -2.064 -17.819 1.00 94.94 111 THR A CA 1
ATOM 896 C C . THR A 1 111 ? -0.196 -2.927 -16.627 1.00 94.94 111 THR A C 1
ATOM 898 O O . THR A 1 111 ? 0.221 -4.087 -16.557 1.00 94.94 111 THR A O 1
ATOM 901 N N . ILE A 1 112 ? -1.009 -2.381 -15.723 1.00 95.25 112 ILE A N 1
ATOM 902 C CA . ILE A 1 112 ? -1.566 -3.109 -14.580 1.00 95.25 112 ILE A CA 1
ATOM 903 C C . ILE A 1 112 ? -3.088 -3.032 -14.640 1.00 95.25 112 ILE A C 1
ATOM 905 O O . ILE A 1 112 ? -3.658 -1.944 -14.687 1.00 95.25 112 ILE A O 1
ATOM 909 N N . ASN A 1 113 ? -3.758 -4.182 -14.581 1.00 94.69 113 ASN A N 1
ATOM 910 C CA . ASN A 1 113 ? -5.201 -4.225 -14.366 1.00 94.69 113 ASN A CA 1
ATOM 911 C C . ASN A 1 113 ? -5.516 -4.091 -12.867 1.00 94.69 113 ASN A C 1
ATOM 913 O O . ASN A 1 113 ? -5.354 -5.044 -12.097 1.00 94.69 113 ASN A O 1
ATOM 917 N N . LEU A 1 114 ? -5.981 -2.911 -12.458 1.00 93.62 114 LEU A N 1
ATOM 918 C CA . LEU A 1 114 ? -6.290 -2.585 -11.063 1.00 93.62 114 LEU A CA 1
ATOM 919 C C . LEU A 1 114 ? -7.558 -3.299 -10.569 1.00 93.62 114 LEU A C 1
ATOM 921 O O . LEU A 1 114 ? -7.651 -3.604 -9.385 1.00 93.62 114 LEU A O 1
ATOM 925 N N . GLY A 1 115 ? -8.469 -3.674 -11.473 1.00 92.00 115 GLY A N 1
ATOM 926 C CA . GLY A 1 115 ? -9.649 -4.488 -11.153 1.00 92.00 115 GLY A CA 1
ATOM 927 C C . GLY A 1 115 ? -9.346 -5.967 -10.866 1.00 92.00 115 GLY A C 1
ATOM 928 O O . GLY A 1 115 ? -10.168 -6.658 -10.264 1.00 92.00 115 GLY A O 1
ATOM 929 N N . ARG A 1 116 ? -8.176 -6.476 -11.282 1.00 93.25 116 ARG A N 1
ATOM 930 C CA . ARG A 1 116 ? -7.687 -7.837 -10.965 1.00 93.25 116 ARG A CA 1
ATOM 931 C C . ARG A 1 116 ? -6.609 -7.857 -9.885 1.00 93.25 116 ARG A C 1
ATOM 933 O O . ARG A 1 116 ? -6.254 -8.930 -9.396 1.00 93.25 116 ARG A O 1
ATOM 940 N N . CYS A 1 117 ? -6.019 -6.714 -9.555 1.00 94.12 117 CYS A N 1
ATOM 941 C CA . CYS A 1 117 ? -4.984 -6.656 -8.537 1.00 94.12 117 CYS A CA 1
ATOM 942 C C . CYS A 1 117 ? -5.588 -6.878 -7.144 1.00 94.12 117 CYS A C 1
ATOM 944 O O . CYS A 1 117 ? -6.595 -6.273 -6.796 1.00 94.12 117 CYS A O 1
ATOM 946 N N . ILE A 1 118 ? -4.951 -7.727 -6.334 1.00 95.19 118 ILE A N 1
ATOM 947 C CA . ILE A 1 118 ? -5.352 -7.982 -4.939 1.00 95.19 118 ILE A CA 1
ATOM 948 C C . ILE A 1 118 ? -4.567 -7.131 -3.927 1.00 95.19 118 ILE A C 1
ATOM 950 O O . ILE A 1 118 ? -4.668 -7.361 -2.726 1.00 95.19 118 ILE A O 1
ATOM 954 N N . TYR A 1 119 ? -3.742 -6.190 -4.403 1.00 94.31 119 TYR A N 1
ATOM 955 C CA . TYR A 1 119 ? -2.943 -5.273 -3.577 1.00 94.31 119 TYR A CA 1
ATOM 956 C C . TYR A 1 119 ? -2.058 -5.982 -2.527 1.00 94.31 119 TYR A C 1
ATOM 958 O O . TYR A 1 119 ? -1.856 -5.501 -1.409 1.00 94.31 119 TYR A O 1
ATOM 966 N N . CYS A 1 120 ? -1.500 -7.145 -2.891 1.00 94.06 120 CYS A N 1
ATOM 967 C CA . CYS A 1 120 ? -0.660 -7.947 -1.996 1.00 94.06 120 CYS A CA 1
ATOM 968 C C . CYS A 1 120 ? 0.736 -7.348 -1.753 1.00 94.06 120 CYS A C 1
ATOM 970 O O . CYS A 1 120 ? 1.312 -7.592 -0.700 1.00 94.06 120 CYS A O 1
ATOM 972 N N . GLY A 1 121 ? 1.274 -6.563 -2.695 1.00 91.62 121 GLY A N 1
ATOM 973 C CA . GLY A 1 121 ? 2.599 -5.937 -2.582 1.00 91.62 121 GLY A CA 1
ATOM 974 C C . GLY A 1 121 ? 3.791 -6.821 -2.978 1.00 91.62 121 GLY A C 1
ATOM 975 O O . GLY A 1 121 ? 4.919 -6.343 -2.946 1.00 91.62 121 GLY A O 1
ATOM 976 N N . LEU A 1 122 ? 3.571 -8.064 -3.426 1.00 93.75 122 LEU A N 1
ATOM 977 C CA . LEU A 1 122 ? 4.652 -8.980 -3.842 1.00 93.75 122 LEU A CA 1
ATOM 978 C C . LEU A 1 122 ? 5.495 -8.433 -5.005 1.00 93.75 122 LEU A C 1
ATOM 980 O O . LEU A 1 122 ? 6.686 -8.711 -5.111 1.00 93.75 122 LEU A O 1
ATOM 984 N N . CYS A 1 123 ? 4.880 -7.642 -5.887 1.00 93.56 123 CYS A N 1
ATOM 985 C CA . CYS A 1 123 ? 5.567 -6.990 -6.998 1.00 93.56 123 CYS A CA 1
ATOM 986 C C . CYS A 1 123 ? 6.613 -5.965 -6.529 1.00 93.56 123 CYS A C 1
ATOM 988 O O . CYS A 1 123 ? 7.637 -5.831 -7.196 1.00 93.56 123 CYS A O 1
ATOM 990 N N . ALA A 1 124 ? 6.378 -5.292 -5.397 1.00 91.25 124 ALA A N 1
ATOM 991 C CA . ALA A 1 124 ? 7.322 -4.350 -4.801 1.00 91.25 124 ALA A CA 1
ATOM 992 C C . ALA A 1 124 ? 8.476 -5.073 -4.091 1.00 91.25 124 ALA A C 1
ATOM 994 O O . ALA A 1 124 ? 9.625 -4.673 -4.228 1.00 91.25 124 ALA A O 1
ATOM 995 N N . GLU A 1 125 ? 8.191 -6.183 -3.405 1.00 89.69 125 GLU A N 1
ATOM 996 C CA . GLU A 1 125 ? 9.215 -6.973 -2.704 1.00 89.69 125 GLU A CA 1
ATOM 997 C C . GLU A 1 125 ? 10.158 -7.715 -3.658 1.00 89.69 125 GLU A C 1
ATOM 999 O O . GLU A 1 125 ? 11.347 -7.842 -3.379 1.00 89.69 125 GLU A O 1
ATOM 1004 N N . VAL A 1 126 ? 9.651 -8.202 -4.797 1.00 94.06 126 VAL A N 1
ATOM 1005 C CA . VAL A 1 126 ? 10.477 -8.941 -5.768 1.00 94.06 126 VAL A CA 1
ATOM 1006 C C . VAL A 1 126 ? 11.341 -8.023 -6.639 1.00 94.06 126 VAL A C 1
ATOM 1008 O O . VAL A 1 126 ? 12.180 -8.509 -7.398 1.00 94.06 126 VAL A O 1
ATOM 1011 N N . CYS A 1 127 ? 11.094 -6.710 -6.626 1.00 92.69 127 CYS A N 1
ATOM 1012 C CA . CYS A 1 127 ? 11.758 -5.793 -7.540 1.00 92.69 127 CYS A CA 1
ATOM 1013 C C . CYS A 1 127 ? 13.214 -5.554 -7.101 1.00 92.69 127 CYS A C 1
ATOM 1015 O O . CYS A 1 127 ? 13.424 -4.945 -6.055 1.00 92.69 127 CYS A O 1
ATOM 1017 N N . PRO A 1 128 ? 14.225 -5.959 -7.896 1.00 91.06 128 PRO A N 1
ATOM 1018 C CA . PRO A 1 128 ? 15.626 -5.835 -7.487 1.00 91.06 128 PRO A CA 1
ATOM 1019 C C . PRO A 1 128 ? 16.097 -4.375 -7.415 1.00 91.06 128 PRO A C 1
ATOM 1021 O O . PRO A 1 128 ? 16.922 -4.039 -6.580 1.00 91.06 128 PRO A O 1
ATOM 1024 N N . GLU A 1 129 ? 15.532 -3.512 -8.262 1.00 87.81 129 GLU A N 1
ATOM 1025 C CA . GLU A 1 129 ? 15.855 -2.079 -8.349 1.00 87.81 129 GLU A CA 1
ATOM 1026 C C . GLU A 1 129 ? 14.859 -1.201 -7.573 1.00 87.81 129 GLU A C 1
ATOM 1028 O O . GLU A 1 129 ? 14.889 0.023 -7.691 1.00 87.81 129 GLU A O 1
ATOM 1033 N N . LEU A 1 130 ? 13.907 -1.820 -6.857 1.00 88.38 130 LEU A N 1
ATOM 1034 C CA . LEU A 1 130 ? 12.801 -1.134 -6.170 1.00 88.38 130 LEU A CA 1
ATOM 1035 C C . LEU A 1 130 ? 12.050 -0.134 -7.072 1.00 88.38 130 LEU A C 1
ATOM 1037 O O . LEU A 1 130 ? 11.559 0.904 -6.642 1.00 88.38 130 LEU A O 1
ATOM 1041 N N . ALA A 1 131 ? 11.948 -0.462 -8.361 1.00 90.69 131 ALA A N 1
ATOM 1042 C CA . ALA A 1 131 ? 11.351 0.406 -9.364 1.00 90.69 131 ALA A CA 1
ATOM 1043 C C . ALA A 1 131 ? 9.830 0.525 -9.234 1.00 90.69 131 ALA A C 1
ATOM 1045 O O . ALA A 1 131 ? 9.278 1.566 -9.570 1.00 90.69 131 ALA A O 1
ATOM 1046 N N . ILE A 1 132 ? 9.150 -0.533 -8.784 1.00 91.25 132 ILE A N 1
ATOM 1047 C CA . ILE A 1 132 ? 7.721 -0.510 -8.461 1.00 91.25 132 ILE A CA 1
ATOM 1048 C C . ILE A 1 132 ? 7.556 -0.551 -6.947 1.00 91.25 132 ILE A C 1
ATOM 1050 O O . ILE A 1 132 ? 8.078 -1.443 -6.285 1.00 91.25 132 ILE A O 1
ATOM 1054 N N . VAL A 1 133 ? 6.792 0.395 -6.415 1.00 89.44 133 VAL A N 1
ATOM 1055 C CA . VAL A 1 133 ? 6.461 0.490 -4.993 1.00 89.44 133 VAL A CA 1
ATOM 1056 C C . VAL A 1 133 ? 4.952 0.625 -4.817 1.00 89.44 133 VAL A C 1
ATOM 1058 O O . VAL A 1 133 ? 4.233 1.044 -5.726 1.00 89.44 133 VAL A O 1
ATOM 1061 N N . MET A 1 134 ? 4.452 0.251 -3.642 1.00 89.31 134 MET A N 1
ATOM 1062 C CA . MET A 1 134 ? 3.058 0.507 -3.275 1.00 89.31 134 MET A CA 1
ATOM 1063 C C . MET A 1 134 ? 2.968 1.905 -2.666 1.00 89.31 134 MET A C 1
ATOM 1065 O O . MET A 1 134 ? 3.574 2.161 -1.625 1.00 89.31 134 MET A O 1
ATOM 1069 N N . GLY A 1 135 ? 2.236 2.800 -3.326 1.00 85.56 135 GLY A N 1
ATOM 1070 C CA . GLY A 1 135 ? 2.008 4.160 -2.858 1.00 85.56 135 GLY A CA 1
ATOM 1071 C C . GLY A 1 135 ? 0.946 4.236 -1.761 1.00 85.56 135 GLY A C 1
ATOM 1072 O O . GLY A 1 135 ? 0.354 3.236 -1.353 1.00 85.56 135 GLY A O 1
ATOM 1073 N N . GLN A 1 136 ? 0.686 5.463 -1.307 1.00 85.88 136 GLN A N 1
ATOM 1074 C CA . GLN A 1 136 ? -0.336 5.761 -0.295 1.00 85.88 136 GLN A CA 1
ATOM 1075 C C . GLN A 1 136 ? -1.665 6.221 -0.902 1.00 85.88 136 GLN A C 1
ATOM 1077 O O . GLN A 1 136 ? -2.669 6.282 -0.201 1.00 85.88 136 GLN A O 1
ATOM 1082 N N . ARG A 1 137 ? -1.700 6.517 -2.207 1.00 88.62 137 ARG A N 1
ATOM 1083 C CA . ARG A 1 137 ? -2.926 6.914 -2.903 1.00 88.62 137 ARG A CA 1
ATOM 1084 C C . ARG A 1 137 ? -3.903 5.740 -2.935 1.00 88.62 137 ARG A C 1
ATOM 1086 O O . ARG A 1 137 ? -3.663 4.769 -3.646 1.00 88.62 137 ARG A O 1
ATOM 1093 N N . PHE A 1 138 ? -4.994 5.835 -2.182 1.00 91.06 138 PHE A N 1
ATOM 1094 C CA . PHE A 1 138 ? -6.053 4.817 -2.121 1.00 91.06 138 PHE A CA 1
ATOM 1095 C C . PHE A 1 138 ? -7.309 5.202 -2.911 1.00 91.06 138 PHE A C 1
ATOM 1097 O O . PHE A 1 138 ? -8.095 4.337 -3.291 1.00 91.06 138 PHE A O 1
ATOM 1104 N N . GLU A 1 139 ? -7.481 6.489 -3.202 1.00 91.69 139 GLU A N 1
ATOM 1105 C CA . GLU A 1 139 ? -8.622 7.036 -3.933 1.00 91.69 139 GLU A CA 1
ATOM 1106 C C . GLU A 1 139 ? -8.471 6.757 -5.432 1.00 91.69 139 GLU A C 1
ATOM 1108 O O . GLU A 1 139 ? -7.884 7.535 -6.191 1.00 91.69 139 GLU A O 1
ATOM 1113 N N . ASN A 1 140 ? -8.942 5.582 -5.843 1.00 89.62 140 ASN A N 1
ATOM 1114 C CA . ASN A 1 140 ? -8.806 5.088 -7.211 1.00 89.62 140 ASN A CA 1
ATOM 1115 C C . ASN A 1 140 ? -10.076 4.394 -7.724 1.00 89.62 140 ASN A C 1
ATOM 1117 O O . ASN A 1 140 ? -10.017 3.418 -8.471 1.00 89.62 140 ASN A O 1
ATOM 1121 N N . SER A 1 141 ? -11.238 4.875 -7.286 1.00 90.94 141 SER A N 1
ATOM 1122 C CA . SER A 1 141 ? -12.513 4.374 -7.794 1.00 90.94 141 SER A CA 1
ATOM 1123 C C . SER A 1 141 ? -12.636 4.649 -9.294 1.00 90.94 141 SER A C 1
ATOM 1125 O O . SER A 1 141 ? -12.264 5.725 -9.763 1.00 90.94 141 SER A O 1
ATOM 1127 N N . SER A 1 142 ? -13.170 3.688 -10.044 1.00 89.75 142 SER A N 1
ATOM 1128 C CA . SER A 1 142 ? -13.496 3.860 -11.458 1.00 89.75 142 SER A CA 1
ATOM 1129 C C . SER A 1 142 ? -14.823 3.184 -11.795 1.00 89.75 142 SER A C 1
ATOM 1131 O O . SER A 1 142 ? -15.187 2.168 -11.208 1.00 89.75 142 SER A O 1
ATOM 1133 N N . GLU A 1 143 ? -15.536 3.746 -12.770 1.00 92.00 143 GLU A N 1
ATOM 1134 C CA . GLU A 1 143 ? -16.817 3.206 -13.254 1.00 92.00 143 GLU A CA 1
ATOM 1135 C C . GLU A 1 143 ? -16.633 1.923 -14.082 1.00 92.00 143 GLU A C 1
ATOM 1137 O O . GLU A 1 143 ? -17.525 1.082 -14.198 1.00 92.00 143 GLU A O 1
ATOM 1142 N N . GLN A 1 144 ? -15.458 1.758 -14.694 1.00 91.38 144 GLN A N 1
ATOM 1143 C CA . GLN A 1 144 ? -15.161 0.623 -15.555 1.00 91.38 144 GLN A CA 1
ATOM 1144 C C . GLN A 1 144 ? -14.559 -0.530 -14.756 1.00 91.38 144 GLN A C 1
ATOM 1146 O O . GLN A 1 144 ? -13.505 -0.409 -14.142 1.00 91.38 144 GLN A O 1
ATOM 1151 N N . ARG A 1 145 ? -15.157 -1.722 -14.877 1.00 86.56 145 ARG A N 1
ATOM 1152 C CA . ARG A 1 145 ? -14.616 -2.948 -14.263 1.00 86.56 145 ARG A CA 1
ATOM 1153 C C . ARG A 1 145 ? -13.183 -3.258 -14.709 1.00 86.56 145 ARG A C 1
ATOM 1155 O O . ARG A 1 145 ? -12.389 -3.786 -13.934 1.00 86.56 145 ARG A O 1
ATOM 1162 N N . ALA A 1 146 ? -12.872 -2.995 -15.976 1.00 86.75 146 ALA A N 1
ATOM 1163 C CA . ALA A 1 146 ? -11.560 -3.237 -16.559 1.00 86.75 146 ALA A CA 1
ATOM 1164 C C . ALA A 1 146 ? -10.680 -1.984 -16.450 1.00 86.75 146 ALA A C 1
ATOM 1166 O O . ALA A 1 146 ? -10.252 -1.431 -17.457 1.00 86.75 146 ALA A O 1
ATOM 1167 N N . GLN A 1 147 ? -10.422 -1.536 -15.223 1.00 90.75 147 GLN A N 1
ATOM 1168 C CA . GLN A 1 147 ? -9.533 -0.409 -14.973 1.00 90.75 147 GLN A CA 1
ATOM 1169 C C . GLN A 1 147 ? -8.080 -0.818 -15.223 1.00 90.75 147 GLN A C 1
ATOM 1171 O O . GLN A 1 147 ? -7.528 -1.667 -14.513 1.00 90.75 147 GLN A O 1
ATOM 1176 N N . PHE A 1 148 ? -7.459 -0.214 -16.231 1.00 91.06 148 PHE A N 1
ATOM 1177 C CA . PHE A 1 148 ? -6.043 -0.387 -16.531 1.00 91.06 148 PHE A CA 1
ATOM 1178 C C . PHE A 1 148 ? -5.300 0.903 -16.216 1.00 91.06 148 PHE A C 1
ATOM 1180 O O . PHE A 1 148 ? -5.675 1.954 -16.722 1.00 91.06 148 PHE A O 1
ATOM 1187 N N . GLY A 1 149 ? -4.242 0.798 -15.417 1.00 91.88 149 GLY A N 1
ATOM 1188 C CA . GLY A 1 149 ? -3.277 1.877 -15.258 1.00 91.88 149 GLY A CA 1
ATOM 1189 C C . GLY A 1 149 ? -2.082 1.655 -16.178 1.00 91.88 149 GLY A C 1
ATOM 1190 O O . GLY A 1 149 ? -1.574 0.530 -16.308 1.00 91.88 149 GLY A O 1
ATOM 1191 N N . GLY A 1 150 ? -1.672 2.724 -16.850 1.00 92.31 150 GLY A N 1
ATOM 1192 C CA . GLY A 1 150 ? -0.535 2.729 -17.764 1.00 92.31 150 GLY A CA 1
ATOM 1193 C C . GLY A 1 150 ? 0.764 3.160 -17.088 1.00 92.31 150 GLY A C 1
ATOM 1194 O O . GLY A 1 150 ? 0.778 3.705 -15.987 1.00 92.31 150 GLY A O 1
ATOM 1195 N N . LYS A 1 151 ? 1.878 2.974 -17.800 1.00 90.88 151 LYS A N 1
ATOM 1196 C CA . LYS A 1 151 ? 3.210 3.415 -17.368 1.00 90.88 151 LYS A CA 1
ATOM 1197 C C . LYS A 1 151 ? 3.235 4.897 -16.983 1.00 90.88 151 LYS A C 1
ATOM 1199 O O . LYS A 1 151 ? 3.758 5.230 -15.932 1.00 90.88 151 LYS A O 1
ATOM 1204 N N . SER A 1 152 ? 2.658 5.764 -17.814 1.00 87.38 152 SER A N 1
ATOM 1205 C CA . SER A 1 152 ? 2.665 7.220 -17.615 1.00 87.38 152 SER A CA 1
ATOM 1206 C C . SER A 1 152 ? 1.890 7.680 -16.383 1.00 87.38 152 SER A C 1
ATOM 1208 O O . SER A 1 152 ? 2.183 8.744 -15.865 1.00 87.38 152 SER A O 1
ATOM 1210 N N . GLU A 1 153 ? 0.905 6.905 -15.929 1.00 89.06 153 GLU A N 1
ATOM 1211 C CA . GLU A 1 153 ? 0.082 7.249 -14.765 1.00 89.06 153 GLU A CA 1
ATOM 1212 C C . GLU A 1 153 ? 0.780 6.901 -13.449 1.00 89.06 153 GLU A C 1
ATOM 1214 O O . GLU A 1 153 ? 0.648 7.613 -12.459 1.00 89.06 153 GLU A O 1
ATOM 1219 N N . PHE A 1 154 ? 1.528 5.798 -13.434 1.00 89.31 154 PHE A N 1
ATOM 1220 C CA . PHE A 1 154 ? 2.229 5.352 -12.234 1.00 89.31 154 PHE A CA 1
ATOM 1221 C C . PHE A 1 154 ? 3.610 5.976 -12.073 1.00 89.31 154 PHE A C 1
ATOM 1223 O O . PHE A 1 154 ? 4.154 5.951 -10.973 1.00 89.31 154 PHE A O 1
ATOM 1230 N N . LEU A 1 155 ? 4.215 6.446 -13.160 1.00 90.06 155 LEU A N 1
ATOM 1231 C CA . LEU A 1 155 ? 5.591 6.917 -13.166 1.00 90.06 155 LEU A CA 1
ATOM 1232 C C . LEU A 1 155 ? 5.704 8.290 -12.504 1.00 90.06 155 LEU A C 1
ATOM 1234 O O . LEU A 1 155 ? 4.961 9.200 -12.856 1.00 90.06 155 LEU A O 1
ATOM 1238 N N . THR A 1 156 ? 6.671 8.450 -11.597 1.00 86.38 156 THR A N 1
ATOM 1239 C CA . THR A 1 156 ? 6.933 9.744 -10.956 1.00 86.38 156 THR A CA 1
ATOM 1240 C C . THR A 1 156 ? 7.199 10.834 -11.992 1.00 86.38 156 THR A C 1
ATOM 1242 O O . THR A 1 156 ? 7.892 10.607 -12.995 1.00 86.38 156 THR A O 1
ATOM 1245 N N . ASP A 1 157 ? 6.735 12.045 -11.696 1.00 85.62 157 ASP A N 1
ATOM 1246 C CA . ASP A 1 157 ? 7.082 13.236 -12.458 1.00 85.62 157 ASP A CA 1
ATOM 1247 C C . ASP A 1 157 ? 8.591 13.501 -12.441 1.00 85.62 157 ASP A C 1
ATOM 1249 O O . ASP A 1 157 ? 9.292 13.291 -11.448 1.00 85.62 157 ASP A O 1
ATOM 1253 N N . ILE A 1 158 ? 9.104 13.997 -13.569 1.00 84.06 158 ILE A N 1
ATOM 1254 C CA . ILE A 1 158 ? 10.536 14.272 -13.746 1.00 84.06 158 ILE A CA 1
ATOM 1255 C C . ILE A 1 158 ? 10.994 15.432 -12.850 1.00 84.06 158 ILE A C 1
ATOM 1257 O O . ILE A 1 158 ? 12.117 15.405 -12.358 1.00 84.06 158 ILE A O 1
ATOM 1261 N N . GLN A 1 159 ? 10.142 16.439 -12.627 1.00 80.25 159 GLN A N 1
ATOM 1262 C CA . GLN A 1 159 ? 10.483 17.589 -11.778 1.00 80.25 159 GLN A CA 1
ATOM 1263 C C . GLN A 1 159 ? 10.621 17.161 -10.319 1.00 80.25 159 GLN A C 1
ATOM 1265 O O . GLN A 1 159 ? 11.684 17.327 -9.733 1.00 80.25 159 GLN A O 1
ATOM 1270 N N . SER A 1 160 ? 9.629 16.432 -9.798 1.00 76.12 160 SER A N 1
ATOM 1271 C CA . SER A 1 160 ? 9.701 15.816 -8.469 1.00 76.12 160 SER A CA 1
ATOM 1272 C C . SER A 1 160 ? 10.925 14.914 -8.307 1.00 76.12 160 SER A C 1
ATOM 1274 O O . SER A 1 160 ? 11.433 14.758 -7.190 1.00 76.12 160 SER A O 1
ATOM 1276 N N . ALA A 1 161 ? 11.406 14.335 -9.417 1.00 75.38 161 ALA A N 1
ATOM 1277 C CA . ALA A 1 161 ? 12.624 13.555 -9.425 1.00 75.38 161 ALA A CA 1
ATOM 1278 C C . ALA A 1 161 ? 13.896 14.381 -9.211 1.00 75.38 161 ALA A C 1
ATOM 1280 O O . ALA A 1 161 ? 14.710 14.030 -8.359 1.00 75.38 161 ALA A O 1
ATOM 1281 N N . LYS A 1 162 ? 14.020 15.485 -9.949 1.00 76.81 162 LYS A N 1
ATOM 1282 C CA . LYS A 1 162 ? 15.159 16.412 -9.896 1.00 76.81 162 LYS A CA 1
ATOM 1283 C C . LYS A 1 162 ? 15.191 17.256 -8.626 1.00 76.81 162 LYS A C 1
ATOM 1285 O O . LYS A 1 162 ? 16.264 17.555 -8.124 1.00 76.81 162 LYS A O 1
ATOM 1290 N N . ASP A 1 163 ? 14.026 17.586 -8.082 1.00 78.81 163 ASP A N 1
ATOM 1291 C CA . ASP A 1 163 ? 13.903 18.383 -6.859 1.00 78.81 163 ASP A CA 1
ATOM 1292 C C . ASP A 1 163 ? 14.225 17.570 -5.589 1.00 78.81 163 ASP A C 1
ATOM 1294 O O . ASP A 1 163 ? 14.056 18.067 -4.479 1.00 78.81 163 ASP A O 1
ATOM 1298 N N . HIS A 1 164 ? 14.619 16.293 -5.728 1.00 71.50 164 HIS A N 1
ATOM 1299 C CA . HIS A 1 164 ? 14.857 15.342 -4.630 1.00 71.50 164 HIS A CA 1
ATOM 1300 C C . HIS A 1 164 ? 13.693 15.238 -3.624 1.00 71.50 164 HIS A C 1
ATOM 1302 O O . HIS A 1 164 ? 13.857 14.790 -2.493 1.00 71.50 164 HIS A O 1
ATOM 1308 N N . SER A 1 165 ? 12.487 15.623 -4.050 1.00 70.56 165 SER A N 1
ATOM 1309 C CA . SER A 1 165 ? 11.291 15.668 -3.202 1.00 70.56 165 SER A CA 1
ATOM 1310 C C . SER A 1 165 ? 10.731 14.282 -2.859 1.00 70.56 165 SER A C 1
ATOM 1312 O O . SER A 1 165 ? 9.990 14.127 -1.890 1.00 70.56 165 SER A O 1
ATOM 1314 N N . HIS A 1 166 ? 11.079 13.262 -3.647 1.00 68.38 166 HIS A N 1
ATOM 1315 C CA . HIS A 1 166 ? 10.610 11.895 -3.467 1.00 68.38 166 HIS A CA 1
ATOM 1316 C C . HIS A 1 166 ? 11.675 11.041 -2.768 1.00 68.38 166 HIS A C 1
ATOM 1318 O O . HIS A 1 166 ? 12.846 11.034 -3.137 1.00 68.38 166 HIS A O 1
ATOM 1324 N N . VAL A 1 167 ? 11.252 10.293 -1.751 1.00 67.88 167 VAL A N 1
ATOM 1325 C CA . VAL A 1 167 ? 12.140 9.433 -0.962 1.00 67.88 167 VAL A CA 1
ATOM 1326 C C . VAL A 1 167 ? 12.323 8.097 -1.688 1.00 67.88 167 VAL A C 1
ATOM 1328 O O . VAL A 1 167 ? 11.340 7.419 -2.000 1.00 67.88 167 VAL A O 1
ATOM 1331 N N . GLU A 1 168 ? 13.575 7.688 -1.913 1.00 62.94 168 GLU A N 1
ATOM 1332 C CA . GLU A 1 168 ? 13.936 6.447 -2.631 1.00 62.94 168 GLU A CA 1
ATOM 1333 C C . GLU A 1 168 ? 13.331 5.178 -2.019 1.00 62.94 168 GLU A C 1
ATOM 1335 O O . GLU A 1 168 ? 13.082 4.197 -2.710 1.00 62.94 168 GLU A O 1
ATOM 1340 N N . PHE A 1 169 ? 13.058 5.209 -0.715 1.00 61.72 169 PHE A N 1
ATOM 1341 C CA . PHE A 1 169 ? 12.566 4.065 0.046 1.00 61.72 169 PHE A CA 1
ATOM 1342 C C . PHE A 1 169 ? 11.295 4.386 0.840 1.00 61.72 169 PHE A C 1
ATOM 1344 O O . PHE A 1 169 ? 11.060 3.772 1.872 1.00 61.72 169 PHE A O 1
ATOM 1351 N N . ALA A 1 170 ? 10.458 5.349 0.449 1.00 57.03 170 ALA A N 1
ATOM 1352 C CA . ALA A 1 170 ? 9.173 5.522 1.139 1.00 57.03 170 ALA A CA 1
ATOM 1353 C C . ALA A 1 170 ? 8.127 4.539 0.587 1.00 57.03 170 ALA A C 1
ATOM 1355 O O . ALA A 1 170 ? 7.622 4.725 -0.518 1.00 57.03 170 ALA A O 1
ATOM 1356 N N . GLY A 1 171 ? 7.781 3.497 1.354 1.00 62.62 171 GLY A N 1
ATOM 1357 C CA . GLY A 1 171 ? 6.686 2.588 0.999 1.00 62.62 171 GLY A CA 1
ATOM 1358 C C . GLY A 1 171 ? 6.746 1.198 1.637 1.00 62.62 171 GLY A C 1
ATOM 1359 O O . GLY A 1 171 ? 7.610 0.877 2.460 1.00 62.62 171 GLY A O 1
ATOM 1360 N N . PHE A 1 172 ? 5.808 0.336 1.236 1.00 58.06 172 PHE A N 1
ATOM 1361 C CA . PHE A 1 172 ? 5.837 -1.095 1.552 1.00 58.06 172 PHE A CA 1
ATOM 1362 C C . PHE A 1 172 ? 7.104 -1.743 0.957 1.00 58.06 172 PHE A C 1
ATOM 1364 O O . PHE A 1 172 ? 7.289 -1.717 -0.255 1.00 58.06 172 PHE A O 1
ATOM 1371 N N . GLY A 1 173 ? 7.972 -2.288 1.820 1.00 56.47 173 GLY A N 1
ATOM 1372 C CA . GLY A 1 173 ? 9.304 -2.813 1.465 1.00 56.47 173 GLY A CA 1
ATOM 1373 C C . GLY A 1 173 ? 10.471 -2.052 2.112 1.00 56.47 173 GLY A C 1
ATOM 1374 O O . GLY A 1 173 ? 11.575 -2.579 2.207 1.00 56.47 173 GLY A O 1
ATOM 1375 N N . ALA A 1 174 ? 10.226 -0.852 2.644 1.00 66.69 174 ALA A N 1
ATOM 1376 C CA . ALA A 1 174 ? 11.250 -0.063 3.316 1.00 66.69 174 ALA A CA 1
ATOM 1377 C C . ALA A 1 174 ? 11.600 -0.584 4.726 1.00 66.69 174 ALA A C 1
ATOM 1379 O O . ALA A 1 174 ? 10.693 -0.961 5.501 1.00 66.69 174 ALA A O 1
ATOM 1380 N N . PRO A 1 175 ? 12.888 -0.544 5.129 1.00 67.12 175 PRO A N 1
ATOM 1381 C CA . PRO A 1 175 ? 13.265 -0.761 6.522 1.00 67.12 175 PRO A CA 1
ATOM 1382 C C . PRO A 1 175 ? 12.544 0.258 7.419 1.00 67.12 175 PRO A C 1
ATOM 1384 O O . PRO A 1 175 ? 12.266 1.384 7.017 1.00 67.12 175 PRO A O 1
ATOM 1387 N N . SER A 1 176 ? 12.163 -0.133 8.645 1.00 66.62 176 SER A N 1
ATOM 1388 C CA . SER A 1 176 ? 11.560 0.845 9.567 1.00 66.62 176 SER A CA 1
ATOM 1389 C C . SER A 1 176 ? 12.576 1.933 9.879 1.00 66.62 176 SER A C 1
ATOM 1391 O O . SER A 1 176 ? 13.753 1.619 10.001 1.00 66.62 176 SER A O 1
ATOM 1393 N N . THR A 1 177 ? 12.121 3.154 10.140 1.00 69.50 177 THR A N 1
ATOM 1394 C CA . THR A 1 177 ? 12.977 4.256 10.615 1.00 69.50 177 THR A CA 1
ATOM 1395 C C . THR A 1 177 ? 13.890 3.832 11.774 1.00 69.50 177 THR A C 1
ATOM 1397 O O . THR A 1 177 ? 15.071 4.148 11.792 1.00 69.50 177 THR A O 1
ATOM 1400 N N . ASN A 1 178 ? 13.383 2.982 12.672 1.00 71.81 178 ASN A N 1
ATOM 1401 C CA . ASN A 1 178 ? 14.132 2.440 13.811 1.00 71.81 178 ASN A CA 1
ATOM 1402 C C . ASN A 1 178 ? 14.705 1.026 13.569 1.00 71.81 178 ASN A C 1
ATOM 1404 O O . ASN A 1 178 ? 14.910 0.280 14.528 1.00 71.81 178 ASN A O 1
ATOM 1408 N N . ALA A 1 179 ? 14.905 0.597 12.316 1.00 69.69 179 ALA A N 1
ATOM 1409 C CA . ALA A 1 179 ? 15.371 -0.762 12.003 1.00 69.69 179 ALA A CA 1
ATOM 1410 C C . ALA A 1 179 ? 16.768 -1.034 12.581 1.00 69.69 179 ALA A C 1
ATOM 1412 O O . ALA A 1 179 ? 16.971 -2.073 13.203 1.00 69.69 179 ALA A O 1
ATOM 1413 N N . ASN A 1 180 ? 17.682 -0.064 12.484 1.00 74.12 180 ASN A N 1
ATOM 1414 C CA . ASN A 1 180 ? 19.054 -0.192 12.987 1.00 74.12 180 ASN A CA 1
ATOM 1415 C C . ASN A 1 180 ? 19.123 -0.415 14.505 1.00 74.12 180 ASN A C 1
ATOM 1417 O O . ASN A 1 180 ? 20.019 -1.097 14.982 1.00 74.12 180 ASN A O 1
ATOM 1421 N N . ALA A 1 181 ? 18.166 0.116 15.273 1.00 77.88 181 ALA A N 1
ATOM 1422 C CA . ALA A 1 181 ? 18.111 -0.085 16.723 1.00 77.88 181 ALA A CA 1
ATOM 1423 C C . ALA A 1 181 ? 17.595 -1.482 17.121 1.00 77.88 181 ALA A C 1
ATOM 1425 O O . ALA A 1 181 ? 17.792 -1.914 18.254 1.00 77.88 181 ALA A O 1
ATOM 1426 N N . ARG A 1 182 ? 16.892 -2.170 16.210 1.00 72.38 182 ARG A N 1
ATOM 1427 C CA . ARG A 1 182 ? 16.280 -3.491 16.440 1.00 72.38 182 ARG A CA 1
ATOM 1428 C C . ARG A 1 182 ? 17.093 -4.641 15.856 1.00 72.38 182 ARG A C 1
ATOM 1430 O O . ARG A 1 182 ? 16.826 -5.792 16.191 1.00 72.38 182 ARG A O 1
ATOM 1437 N N . LEU A 1 183 ? 18.046 -4.341 14.979 1.00 74.38 183 LEU A N 1
ATOM 1438 C CA . LEU A 1 183 ? 18.970 -5.316 14.422 1.00 74.38 183 LEU A CA 1
ATOM 1439 C C . LEU A 1 183 ? 20.179 -5.452 15.348 1.00 74.38 183 LEU A C 1
ATOM 1441 O O . LEU A 1 183 ? 20.696 -4.466 15.871 1.00 74.38 183 LEU A O 1
ATOM 1445 N N . ALA A 1 184 ? 20.623 -6.691 15.561 1.00 72.12 184 ALA A N 1
ATOM 1446 C CA . ALA A 1 184 ? 21.905 -6.929 16.201 1.00 72.12 184 ALA A CA 1
ATOM 1447 C C . ALA A 1 184 ? 22.985 -6.298 15.318 1.00 72.12 184 ALA A C 1
ATOM 1449 O O . ALA A 1 184 ? 23.051 -6.596 14.125 1.00 72.12 184 ALA A O 1
ATOM 1450 N N . GLN A 1 185 ? 23.780 -5.403 15.902 1.00 67.69 185 GLN A N 1
ATOM 1451 C CA . GLN A 1 185 ? 24.834 -4.717 15.171 1.00 67.69 185 GLN A CA 1
ATOM 1452 C C . GLN A 1 185 ? 25.773 -5.744 14.551 1.00 67.69 185 GLN A C 1
ATOM 1454 O O . GLN A 1 185 ? 26.242 -6.671 15.221 1.00 67.69 185 GLN A O 1
ATOM 1459 N N . THR A 1 186 ? 25.992 -5.601 13.251 1.00 70.25 186 THR A N 1
ATOM 1460 C CA . THR A 1 186 ? 26.905 -6.480 12.534 1.00 70.25 186 THR A CA 1
ATOM 1461 C C . THR A 1 186 ? 28.334 -6.185 12.990 1.00 70.25 186 THR A C 1
ATOM 1463 O O . THR A 1 186 ? 28.626 -5.066 13.412 1.00 70.25 186 THR A O 1
ATOM 1466 N N . PRO A 1 187 ? 29.269 -7.141 12.892 1.00 68.62 187 PRO A N 1
ATOM 1467 C CA . PRO A 1 187 ? 30.668 -6.894 13.239 1.00 68.62 187 PRO A CA 1
ATOM 1468 C C . PRO A 1 187 ? 31.328 -5.732 12.465 1.00 68.62 187 PRO A C 1
ATOM 1470 O O . PRO A 1 187 ? 32.370 -5.248 12.892 1.00 68.62 187 PRO A O 1
ATOM 1473 N N . LEU A 1 188 ? 30.736 -5.248 11.363 1.00 68.00 188 LEU A N 1
ATOM 1474 C CA . LEU A 1 188 ? 31.192 -4.042 10.655 1.00 68.00 188 LEU A CA 1
ATOM 1475 C C . LEU A 1 188 ? 30.758 -2.724 11.324 1.00 68.00 188 LEU A C 1
ATOM 1477 O O . LEU A 1 188 ? 31.378 -1.691 11.084 1.00 68.00 188 LEU A O 1
ATOM 1481 N N . ASP A 1 189 ? 29.743 -2.732 12.194 1.00 62.34 189 ASP A N 1
ATOM 1482 C CA . ASP A 1 189 ? 29.258 -1.518 12.869 1.00 62.34 189 ASP A CA 1
ATOM 1483 C C . ASP A 1 189 ? 30.285 -0.929 13.853 1.00 62.34 189 ASP A C 1
ATOM 1485 O O . ASP A 1 189 ? 30.155 0.223 14.269 1.00 62.34 189 ASP A O 1
ATOM 1489 N N . TYR A 1 190 ? 31.318 -1.688 14.238 1.00 63.09 190 TYR A N 1
ATOM 1490 C CA . TYR A 1 190 ? 32.439 -1.165 15.025 1.00 63.09 190 TYR A CA 1
ATOM 1491 C C . TYR A 1 190 ? 33.305 -0.200 14.207 1.00 63.09 190 TYR A C 1
ATOM 1493 O O . TYR A 1 190 ? 33.638 0.867 14.716 1.00 63.09 190 TYR A O 1
ATOM 1501 N N . ALA A 1 191 ? 33.570 -0.512 12.933 1.00 64.56 191 ALA A N 1
ATOM 1502 C CA . ALA A 1 191 ? 34.334 0.358 12.038 1.00 64.56 191 ALA A CA 1
ATOM 1503 C C . ALA A 1 191 ? 33.597 1.685 11.794 1.00 64.56 191 ALA A C 1
ATOM 1505 O O . ALA A 1 191 ? 34.181 2.753 11.926 1.00 64.56 191 ALA A O 1
ATOM 1506 N N . LEU A 1 192 ? 32.275 1.636 11.590 1.00 65.44 192 LEU A N 1
ATOM 1507 C CA . LEU A 1 192 ? 31.454 2.842 11.419 1.00 65.44 192 LEU A CA 1
ATOM 1508 C C . LEU A 1 192 ? 31.367 3.699 12.693 1.00 65.44 192 LEU A C 1
ATOM 1510 O O . LEU A 1 192 ? 31.198 4.915 12.613 1.00 65.44 192 LEU A O 1
ATOM 1514 N N . LYS A 1 193 ? 31.449 3.096 13.889 1.00 63.53 193 LYS A N 1
ATOM 1515 C CA . LYS A 1 193 ? 31.529 3.853 15.153 1.00 63.53 193 LYS A CA 1
ATOM 1516 C C . LYS A 1 193 ? 32.866 4.567 15.295 1.00 63.53 193 LYS A C 1
ATOM 1518 O O . LYS A 1 193 ? 32.887 5.673 15.829 1.00 63.53 193 LYS A O 1
ATOM 1523 N N . GLU A 1 194 ? 33.949 3.936 14.856 1.00 64.75 194 GLU A N 1
ATOM 1524 C CA . GLU A 1 194 ? 35.285 4.529 14.856 1.00 64.75 194 GLU A CA 1
ATOM 1525 C C . GLU A 1 194 ? 35.373 5.667 13.836 1.00 64.75 194 GLU A C 1
ATOM 1527 O O . GLU A 1 194 ? 35.767 6.765 14.220 1.00 64.75 194 GLU A O 1
ATOM 1532 N N . GLU A 1 195 ? 34.869 5.470 12.615 1.00 65.62 195 GLU A N 1
ATOM 1533 C CA . GLU A 1 195 ? 34.788 6.510 11.579 1.00 65.62 195 GLU A CA 1
ATOM 1534 C C . GLU A 1 195 ? 33.928 7.701 12.029 1.00 65.62 195 GLU A C 1
ATOM 1536 O O . GLU A 1 195 ? 34.381 8.844 11.981 1.00 65.62 195 GLU A O 1
ATOM 1541 N N . LYS A 1 196 ? 32.735 7.461 12.595 1.00 63.75 196 LYS A N 1
ATOM 1542 C CA . LYS A 1 196 ? 31.890 8.536 13.157 1.00 63.75 196 LYS A CA 1
ATOM 1543 C C . LYS A 1 196 ? 32.545 9.236 14.348 1.00 63.75 196 LYS A C 1
ATOM 1545 O O . LYS A 1 196 ? 32.359 10.435 14.552 1.00 63.75 196 LYS A O 1
ATOM 1550 N N . ALA A 1 197 ? 33.307 8.508 15.165 1.00 63.09 197 ALA A N 1
ATOM 1551 C CA . ALA A 1 197 ? 34.071 9.099 16.259 1.00 63.09 197 ALA A CA 1
ATOM 1552 C C . ALA A 1 197 ? 35.262 9.922 15.745 1.00 63.09 197 ALA A C 1
ATOM 1554 O O . ALA A 1 197 ? 35.622 10.912 16.385 1.00 63.09 197 ALA A O 1
ATOM 1555 N N . GLU A 1 198 ? 35.859 9.546 14.615 1.00 66.38 198 GLU A N 1
ATOM 1556 C CA . GLU A 1 198 ? 36.898 10.310 13.924 1.00 66.38 198 GLU A CA 1
ATOM 1557 C C . GLU A 1 198 ? 36.344 11.551 13.223 1.00 66.38 198 GLU A C 1
ATOM 1559 O O . GLU A 1 198 ? 36.946 12.612 13.358 1.00 66.38 198 GLU A O 1
ATOM 1564 N N . GLU A 1 199 ? 35.179 11.489 12.578 1.00 64.56 199 GLU A N 1
ATOM 1565 C CA . GLU A 1 199 ? 34.493 12.663 12.012 1.00 64.56 199 GLU A CA 1
ATOM 1566 C C . GLU A 1 199 ? 34.161 13.690 13.102 1.00 64.56 199 GLU A C 1
ATOM 1568 O O . GLU A 1 199 ? 34.507 14.866 12.991 1.00 64.56 199 GLU A O 1
ATOM 1573 N N . VAL A 1 200 ? 33.607 13.240 14.234 1.00 59.28 200 VAL A N 1
ATOM 1574 C CA . VAL A 1 200 ? 33.339 14.106 15.397 1.00 59.28 200 VAL A CA 1
ATOM 1575 C C . VAL A 1 200 ? 34.630 14.679 15.999 1.00 59.28 200 VAL A C 1
ATOM 1577 O O . VAL A 1 200 ? 34.603 15.753 16.608 1.00 59.28 200 VAL A O 1
ATOM 1580 N N . LYS A 1 201 ? 35.768 13.985 15.867 1.00 63.62 201 LYS A N 1
ATOM 1581 C CA . LYS A 1 201 ? 37.080 14.504 16.284 1.00 63.62 201 LYS A CA 1
ATOM 1582 C C . LYS A 1 201 ? 37.632 15.518 15.279 1.00 63.62 201 LYS A C 1
ATOM 1584 O O . LYS A 1 201 ? 38.103 16.557 15.729 1.00 63.62 201 LYS A O 1
ATOM 1589 N N . LYS A 1 202 ? 37.509 15.281 13.969 1.00 60.19 202 LYS A N 1
ATOM 1590 C CA . LYS A 1 202 ?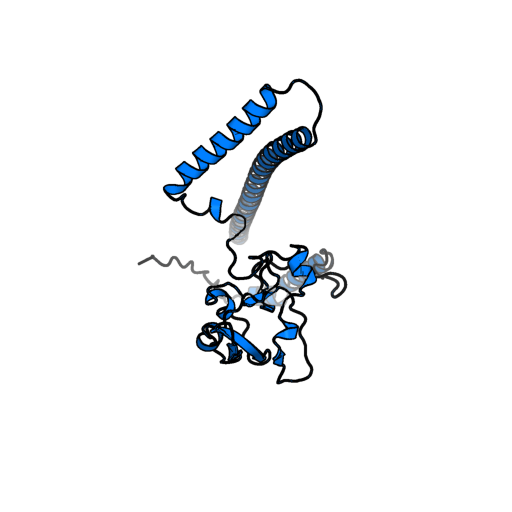 37.938 16.213 12.910 1.00 60.19 202 LYS A CA 1
ATOM 1591 C C . LYS A 1 202 ? 37.185 17.540 12.991 1.00 60.19 202 LYS A C 1
ATOM 1593 O O . LYS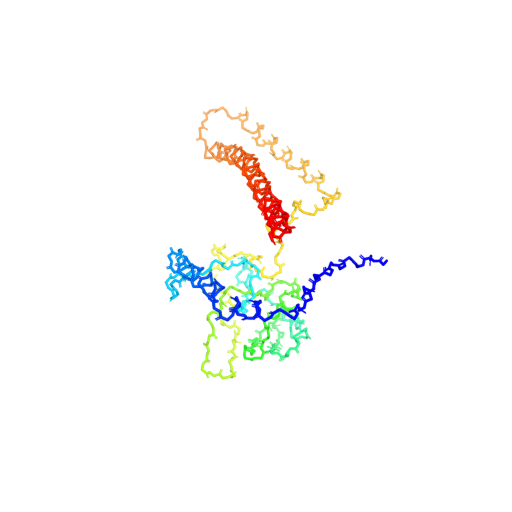 A 1 202 ? 37.826 18.579 13.107 1.00 60.19 202 LYS A O 1
ATOM 1598 N N . VAL A 1 203 ? 35.858 17.501 13.138 1.00 56.16 203 VAL A N 1
ATOM 1599 C CA . VAL A 1 203 ? 35.024 18.706 13.329 1.00 56.16 203 VAL A CA 1
ATOM 1600 C C . VAL A 1 203 ? 35.415 19.479 14.603 1.00 56.16 203 VAL A C 1
ATOM 1602 O O . VAL A 1 203 ? 35.383 20.709 14.645 1.00 56.16 203 VAL A O 1
ATOM 1605 N N . LYS A 1 204 ? 35.841 18.780 15.666 1.00 49.41 204 LYS A N 1
ATOM 1606 C CA . LYS A 1 204 ? 36.329 19.414 16.907 1.00 49.41 204 LYS A CA 1
ATOM 1607 C C . LYS A 1 204 ? 37.735 20.001 16.789 1.00 49.41 204 LYS A C 1
ATOM 1609 O O . LYS A 1 204 ? 38.038 20.948 17.514 1.00 49.41 204 LYS A O 1
ATOM 1614 N N . GLU A 1 205 ? 38.599 19.429 15.959 1.00 51.75 205 GLU A N 1
ATOM 1615 C CA . GLU A 1 205 ? 39.957 19.933 15.738 1.00 51.75 205 GLU A CA 1
ATOM 1616 C C . GLU A 1 205 ? 39.981 21.115 14.766 1.00 51.75 205 GLU A C 1
ATOM 1618 O O . GLU A 1 205 ? 40.720 22.074 15.006 1.00 51.75 205 GLU A O 1
ATOM 1623 N N . GLU A 1 206 ? 39.133 21.095 13.740 1.00 47.88 206 GLU A N 1
ATOM 1624 C CA . GLU A 1 206 ? 38.939 22.207 12.803 1.00 47.88 206 GLU A CA 1
ATOM 1625 C C . GLU A 1 206 ? 38.330 23.421 13.523 1.00 47.88 206 GLU A C 1
ATOM 1627 O O . GLU A 1 206 ? 38.890 24.516 13.467 1.00 47.88 206 GLU A O 1
ATOM 1632 N N . GLY A 1 207 ? 37.322 23.209 14.379 1.00 40.00 207 GLY A N 1
ATOM 1633 C CA . GLY A 1 207 ? 36.752 24.262 15.232 1.00 40.00 207 GLY A CA 1
ATOM 1634 C C . GLY A 1 207 ? 37.678 24.806 16.335 1.00 40.00 207 GLY A C 1
ATOM 1635 O O . GLY A 1 207 ? 37.313 25.756 17.026 1.00 40.00 207 GLY A O 1
ATOM 1636 N N . LYS A 1 208 ? 38.870 24.221 16.539 1.00 42.84 208 LYS A N 1
ATOM 1637 C CA . LYS A 1 208 ? 39.865 24.690 17.525 1.00 42.84 208 LYS A CA 1
ATOM 1638 C C . LYS A 1 208 ? 41.017 25.474 16.886 1.00 42.84 208 LYS A C 1
ATOM 1640 O O . LYS A 1 208 ? 41.752 26.146 17.612 1.00 42.84 208 LYS A O 1
ATOM 1645 N N . LYS A 1 209 ? 41.192 25.396 15.562 1.00 38.38 209 LYS A N 1
ATOM 1646 C CA . LYS A 1 209 ? 42.282 26.070 14.833 1.00 38.38 209 LYS A CA 1
ATOM 1647 C C . LYS A 1 209 ? 41.891 27.431 14.256 1.00 38.38 209 LYS A C 1
ATOM 1649 O O . LYS A 1 209 ? 42.783 28.238 14.010 1.00 38.38 209 LYS A O 1
ATOM 1654 N N . GLU A 1 210 ? 40.603 27.735 14.135 1.00 33.25 210 GLU A N 1
ATOM 1655 C CA . GLU A 1 210 ? 40.128 29.029 13.637 1.00 33.25 210 GLU A CA 1
ATOM 1656 C C . GLU A 1 210 ? 39.470 29.832 14.768 1.00 33.25 210 GLU A C 1
ATOM 1658 O O . GLU A 1 210 ? 38.386 29.524 15.260 1.00 33.25 210 GLU A O 1
ATOM 1663 N N . GLY A 1 211 ? 40.177 30.855 15.252 1.00 32.28 211 GLY A N 1
ATOM 1664 C CA . GLY A 1 211 ? 39.676 31.757 16.283 1.00 32.28 211 GLY A CA 1
ATOM 1665 C C . GLY A 1 211 ? 38.460 32.563 15.813 1.00 32.28 211 GLY A C 1
ATOM 1666 O O . GLY A 1 211 ? 38.498 33.193 14.765 1.00 32.28 211 GLY A O 1
ATOM 1667 N N . ALA A 1 212 ? 37.410 32.565 16.638 1.00 41.12 212 ALA A N 1
ATOM 1668 C CA . ALA A 1 212 ? 36.324 33.547 16.721 1.00 41.12 212 ALA A CA 1
ATOM 1669 C C . ALA A 1 212 ? 35.907 34.275 15.418 1.00 41.12 212 ALA A C 1
ATOM 1671 O O . ALA A 1 212 ? 36.275 35.428 15.188 1.00 41.12 212 ALA A O 1
ATOM 1672 N N . LYS A 1 213 ? 34.990 33.662 14.659 1.00 28.14 213 LYS A N 1
ATOM 1673 C CA . LYS A 1 213 ? 33.883 34.354 13.970 1.00 28.14 213 LYS A CA 1
ATOM 1674 C C . LYS A 1 213 ? 32.754 33.356 13.699 1.00 28.14 213 LYS A C 1
ATOM 1676 O O . LYS A 1 213 ? 33.014 32.240 13.276 1.00 28.14 213 LYS A O 1
ATOM 1681 N N . GLU A 1 214 ? 31.513 33.733 14.004 1.00 36.41 214 GLU A N 1
ATOM 1682 C CA . GLU A 1 214 ? 30.338 32.859 13.884 1.00 36.41 214 GLU A CA 1
ATOM 1683 C C . GLU A 1 214 ? 30.048 32.502 12.415 1.00 36.41 214 GLU A C 1
ATOM 1685 O O . GLU A 1 214 ? 29.528 33.323 11.661 1.00 36.41 214 GLU A O 1
ATOM 1690 N N . THR A 1 215 ? 30.362 31.269 12.017 1.00 34.25 215 THR A N 1
ATOM 1691 C CA . THR A 1 215 ? 29.886 30.631 10.781 1.00 34.25 215 THR A CA 1
ATOM 1692 C C . THR A 1 215 ? 28.614 29.804 11.041 1.00 34.25 215 THR A C 1
ATOM 1694 O O . THR A 1 215 ? 28.380 29.370 12.175 1.00 34.25 215 THR A O 1
ATOM 1697 N N . PRO A 1 216 ? 27.758 29.596 10.016 1.00 36.78 216 PRO A N 1
ATOM 1698 C CA . PRO A 1 216 ? 26.458 28.920 10.145 1.00 36.78 216 PRO A CA 1
ATOM 1699 C C . PRO A 1 216 ? 26.537 27.494 10.723 1.00 36.78 216 PRO A C 1
ATOM 1701 O O . PRO A 1 216 ? 25.617 27.075 11.421 1.00 36.78 216 PRO A O 1
ATOM 1704 N N . GLU A 1 217 ? 27.668 26.805 10.572 1.00 37.16 217 GLU A N 1
ATOM 1705 C CA . GLU A 1 217 ? 27.903 25.449 11.099 1.00 37.16 217 GLU A CA 1
ATOM 1706 C C . GLU A 1 217 ? 27.988 25.393 12.643 1.00 37.16 217 GLU A C 1
ATOM 1708 O O . GLU A 1 217 ? 27.676 24.374 13.263 1.00 37.16 217 GLU A O 1
ATOM 1713 N N . VAL A 1 218 ? 28.328 26.504 13.317 1.00 33.31 218 VAL A N 1
ATOM 1714 C CA . VAL A 1 218 ? 28.329 26.584 14.796 1.00 33.31 218 VAL A CA 1
ATOM 1715 C C . VAL A 1 218 ? 26.900 26.687 15.358 1.00 33.31 218 VAL A C 1
ATOM 1717 O O . VAL A 1 218 ? 26.671 26.364 16.531 1.00 33.31 218 VAL A O 1
ATOM 1720 N N . LYS A 1 219 ? 25.926 27.105 14.534 1.00 33.22 219 LYS A N 1
ATOM 1721 C CA . LYS A 1 219 ? 24.498 27.124 14.893 1.00 33.22 219 LYS A CA 1
ATOM 1722 C C . LYS A 1 219 ? 23.889 25.727 14.767 1.00 33.22 219 LYS A C 1
ATOM 1724 O O . LYS A 1 219 ? 23.313 25.264 15.749 1.00 33.22 219 LYS A O 1
ATOM 1729 N N . GLU A 1 220 ? 24.182 25.007 13.683 1.00 33.34 220 GLU A N 1
ATOM 1730 C CA . GLU A 1 220 ? 23.777 23.601 13.515 1.00 33.34 220 GLU A CA 1
ATOM 1731 C C . GLU A 1 220 ? 24.389 22.695 14.597 1.00 33.34 220 GLU A C 1
ATOM 1733 O O . GLU A 1 220 ? 23.694 21.887 15.207 1.00 33.34 220 GLU A O 1
ATOM 1738 N N . ALA A 1 221 ? 25.660 22.888 14.968 1.00 33.38 221 ALA A N 1
ATOM 1739 C CA . ALA A 1 221 ? 26.285 22.110 16.045 1.00 33.38 221 ALA A CA 1
ATOM 1740 C C . ALA A 1 221 ? 25.717 22.406 17.453 1.00 33.38 221 ALA A C 1
ATOM 1742 O O . ALA A 1 221 ? 25.904 21.600 18.372 1.00 33.38 221 ALA A O 1
ATOM 1743 N N . LYS A 1 222 ? 25.043 23.549 17.662 1.00 31.75 222 LYS A N 1
ATOM 1744 C CA . LYS A 1 222 ? 24.300 23.859 18.900 1.00 31.75 222 LYS A CA 1
ATOM 1745 C C . LYS A 1 222 ? 22.860 23.342 18.844 1.00 31.75 222 LYS A C 1
ATOM 1747 O O . LYS A 1 222 ? 22.391 22.870 19.880 1.00 31.75 222 LYS A O 1
ATOM 1752 N N . GLU A 1 223 ? 22.215 23.370 17.678 1.00 33.16 223 GLU A N 1
ATOM 1753 C CA . GLU A 1 223 ? 20.884 22.787 17.443 1.00 33.16 223 GLU A CA 1
ATOM 1754 C C . GLU A 1 223 ? 20.914 21.263 17.567 1.00 33.16 223 GLU A C 1
ATOM 1756 O O . GLU A 1 223 ? 20.208 20.732 18.416 1.00 33.16 223 GLU A O 1
ATOM 1761 N N . VAL A 1 224 ? 21.861 20.571 16.926 1.00 39.50 224 VAL A N 1
ATOM 1762 C CA . VAL A 1 224 ? 22.028 19.107 17.041 1.00 39.50 224 VAL A CA 1
ATOM 1763 C C . VAL A 1 224 ? 22.347 18.681 18.484 1.00 39.50 224 VAL A C 1
ATOM 1765 O O . VAL A 1 224 ? 21.924 17.630 18.958 1.00 39.50 224 VAL A O 1
ATOM 1768 N N . LYS A 1 225 ? 23.064 19.506 19.258 1.00 28.59 225 LYS A N 1
ATOM 1769 C CA . LYS A 1 225 ? 23.341 19.235 20.686 1.00 28.59 225 LYS A CA 1
ATOM 1770 C C . LYS A 1 225 ? 22.129 19.501 21.585 1.00 28.59 225 LYS A C 1
ATOM 1772 O O . LYS A 1 225 ? 22.058 18.928 22.677 1.00 28.59 225 LYS A O 1
ATOM 1777 N N . GLY A 1 226 ? 21.233 20.389 21.151 1.00 30.55 226 GLY A N 1
ATOM 1778 C CA . GLY A 1 226 ? 19.936 20.674 21.758 1.00 30.55 226 GLY A CA 1
ATOM 1779 C C . GLY A 1 226 ? 18.928 19.568 21.466 1.00 30.55 226 GLY A C 1
ATOM 1780 O O . GLY A 1 226 ? 18.328 19.059 22.407 1.00 30.55 226 GLY A O 1
ATOM 1781 N N . GLU A 1 227 ? 18.846 19.112 20.217 1.00 34.59 227 GLU A N 1
ATOM 1782 C CA . GLU A 1 227 ? 18.000 18.003 19.764 1.00 34.59 227 GLU A CA 1
ATOM 1783 C C . GLU A 1 227 ? 18.439 16.682 20.400 1.00 34.59 227 GLU A C 1
ATOM 1785 O O . GLU A 1 227 ? 17.636 16.030 21.052 1.00 34.59 227 GLU A O 1
ATOM 1790 N N . VAL A 1 228 ? 19.736 16.350 20.415 1.00 33.53 228 VAL A N 1
ATOM 1791 C CA . VAL A 1 228 ? 20.227 15.113 21.059 1.00 33.53 228 VAL A CA 1
ATOM 1792 C C . VAL A 1 228 ? 20.041 15.126 22.586 1.00 33.53 228 VAL A C 1
ATOM 1794 O O . VAL A 1 228 ? 19.868 14.073 23.199 1.00 33.53 228 VAL A O 1
ATOM 1797 N N . LYS A 1 229 ? 20.061 16.290 23.253 1.00 27.88 229 LYS A N 1
ATOM 1798 C CA . LYS A 1 229 ? 19.754 16.371 24.699 1.00 27.88 229 LYS A CA 1
ATOM 1799 C C . LYS A 1 229 ? 18.253 16.438 24.988 1.00 27.88 229 LYS A C 1
ATOM 1801 O O . LYS A 1 229 ? 17.851 15.942 26.042 1.00 27.88 229 LYS A O 1
ATOM 1806 N N . GLY A 1 230 ? 17.469 17.034 24.092 1.00 29.00 230 GLY A N 1
ATOM 1807 C CA . GLY A 1 230 ? 16.010 17.113 24.134 1.00 29.00 230 GLY A CA 1
ATOM 1808 C C . GLY A 1 230 ? 15.381 15.748 23.893 1.00 29.00 230 GLY A C 1
ATOM 1809 O O . GLY A 1 230 ? 14.707 15.239 24.779 1.00 29.00 230 GLY A O 1
ATOM 1810 N N . GLU A 1 231 ? 15.746 15.072 22.804 1.00 33.91 231 GLU A N 1
ATOM 1811 C CA . GLU A 1 231 ? 15.277 13.727 22.456 1.00 33.91 231 GLU A CA 1
ATOM 1812 C C . GLU A 1 231 ? 15.676 12.684 23.504 1.00 33.91 231 GLU A C 1
ATOM 1814 O O . GLU A 1 231 ? 14.918 11.757 23.769 1.00 33.91 231 GLU A O 1
ATOM 1819 N N . VAL A 1 232 ? 16.840 12.811 24.156 1.00 33.09 232 VAL A N 1
ATOM 1820 C CA . VAL A 1 232 ? 17.253 11.887 25.233 1.00 33.09 232 VAL A CA 1
ATOM 1821 C C . VAL A 1 232 ? 16.515 12.160 26.550 1.00 33.09 232 VAL A C 1
ATOM 1823 O O . VAL A 1 232 ? 16.350 11.228 27.345 1.00 33.09 232 VAL A O 1
ATOM 1826 N N . LYS A 1 233 ? 16.064 13.397 26.807 1.00 28.36 233 LYS A N 1
ATOM 1827 C CA . LYS A 1 233 ? 15.239 13.727 27.982 1.00 28.36 233 LYS A CA 1
ATOM 1828 C C . LYS A 1 233 ? 13.765 13.402 27.748 1.00 28.36 233 LYS A C 1
ATOM 1830 O O . LYS A 1 233 ? 13.207 12.684 28.571 1.00 28.36 233 LYS A O 1
ATOM 1835 N N . GLU A 1 234 ? 13.189 13.796 26.615 1.00 33.25 234 GLU A N 1
ATOM 1836 C CA . GLU A 1 234 ? 11.810 13.467 26.232 1.00 33.25 234 GLU A CA 1
ATOM 1837 C C . GLU A 1 234 ? 11.614 11.957 26.044 1.00 33.25 234 GLU A C 1
ATOM 1839 O O . GLU A 1 234 ? 10.622 11.417 26.522 1.00 33.25 234 GLU A O 1
ATOM 1844 N N . ASN A 1 235 ? 12.583 11.216 25.481 1.00 41.56 235 ASN A N 1
ATOM 1845 C CA . ASN A 1 235 ? 12.484 9.748 25.424 1.00 41.56 235 ASN A CA 1
ATOM 1846 C C . ASN A 1 235 ? 12.657 9.076 26.792 1.00 41.56 235 ASN A C 1
ATOM 1848 O O . ASN A 1 235 ? 12.195 7.950 26.969 1.00 41.56 235 ASN A O 1
ATOM 1852 N N . LYS A 1 236 ? 13.325 9.711 27.766 1.00 34.28 236 LYS A N 1
ATOM 1853 C CA . LYS A 1 236 ? 13.452 9.158 29.125 1.00 34.28 236 LYS A CA 1
ATOM 1854 C C . LYS A 1 236 ? 12.241 9.476 29.985 1.00 34.28 236 LYS A C 1
ATOM 1856 O O . LYS A 1 236 ? 11.802 8.575 30.689 1.00 34.28 236 LYS A O 1
ATOM 1861 N N . GLU A 1 237 ? 11.715 10.696 29.928 1.00 34.06 237 GLU A N 1
ATOM 1862 C CA . GLU A 1 237 ? 10.500 11.104 30.644 1.00 34.06 237 GLU A CA 1
ATOM 1863 C C . GLU A 1 237 ? 9.266 10.468 30.001 1.00 34.06 237 GLU A C 1
ATOM 1865 O O . GLU A 1 237 ? 8.538 9.770 30.697 1.00 34.06 237 GLU A O 1
ATOM 1870 N N . GLY A 1 238 ? 9.132 10.497 28.673 1.00 34.91 238 GLY A N 1
ATOM 1871 C CA . GLY A 1 238 ? 8.051 9.828 27.944 1.00 34.91 238 GLY A CA 1
ATOM 1872 C C . GLY A 1 238 ? 8.058 8.300 28.079 1.00 34.91 238 GLY A C 1
ATOM 1873 O O . GLY A 1 238 ? 7.000 7.687 28.191 1.00 34.91 238 GLY A O 1
ATOM 1874 N N . ALA A 1 239 ? 9.226 7.644 28.165 1.00 37.41 239 ALA A N 1
ATOM 1875 C CA . ALA A 1 239 ? 9.287 6.205 28.459 1.00 37.41 239 ALA A CA 1
ATOM 1876 C C . ALA A 1 239 ? 9.014 5.873 29.936 1.00 37.41 239 ALA A C 1
ATOM 1878 O O . ALA A 1 239 ? 8.647 4.732 30.236 1.00 37.41 239 ALA A O 1
ATOM 1879 N N . LYS A 1 240 ? 9.202 6.830 30.855 1.00 31.86 240 LYS A N 1
ATOM 1880 C CA . LYS A 1 240 ? 8.871 6.676 32.277 1.00 31.86 240 LYS A CA 1
ATOM 1881 C C . LYS A 1 240 ? 7.386 6.926 32.511 1.00 31.86 240 LYS A C 1
ATOM 1883 O O . LYS A 1 240 ? 6.749 6.079 33.117 1.00 31.86 240 LYS A O 1
ATOM 1888 N N . GLU A 1 241 ? 6.823 7.977 31.921 1.00 34.41 241 GLU A N 1
ATOM 1889 C CA . GLU A 1 241 ? 5.394 8.301 31.947 1.00 34.41 241 GLU A CA 1
ATOM 1890 C C . GLU A 1 241 ? 4.564 7.253 31.200 1.00 34.41 241 GLU A C 1
ATOM 1892 O O . GLU A 1 241 ? 3.549 6.816 31.723 1.00 34.41 241 GLU A O 1
ATOM 1897 N N . ALA A 1 242 ? 5.017 6.729 30.053 1.00 42.81 242 ALA A N 1
ATOM 1898 C CA . ALA A 1 242 ? 4.322 5.633 29.366 1.00 42.81 242 ALA A CA 1
ATOM 1899 C C . ALA A 1 242 ? 4.425 4.289 30.110 1.00 42.81 242 ALA A C 1
ATOM 1901 O O . ALA A 1 242 ? 3.562 3.424 29.943 1.00 42.81 242 ALA A O 1
ATOM 1902 N N . LYS A 1 243 ? 5.469 4.083 30.928 1.00 37.81 243 LYS A N 1
ATOM 1903 C CA . LYS A 1 243 ? 5.571 2.915 31.816 1.00 37.81 243 LYS A CA 1
ATOM 1904 C C . LYS A 1 243 ? 4.735 3.095 33.075 1.00 37.81 243 LYS A C 1
ATOM 1906 O O . LYS A 1 243 ? 4.050 2.157 33.448 1.00 37.81 243 LYS A O 1
ATOM 1911 N N . GLU A 1 244 ? 4.749 4.267 33.697 1.00 41.50 244 GLU A N 1
ATOM 1912 C CA . GLU A 1 244 ? 3.939 4.577 34.876 1.00 41.50 244 GLU A CA 1
ATOM 1913 C C . GLU A 1 244 ? 2.449 4.642 34.524 1.00 41.50 244 GLU A C 1
ATOM 1915 O O . GLU A 1 244 ? 1.644 4.126 35.287 1.00 41.50 244 GLU A O 1
ATOM 1920 N N . ALA A 1 245 ? 2.077 5.146 33.344 1.00 47.19 245 ALA A N 1
ATOM 1921 C CA . ALA A 1 245 ? 0.709 5.100 32.830 1.00 47.19 245 ALA A CA 1
ATOM 1922 C C . ALA A 1 245 ? 0.267 3.661 32.540 1.00 47.19 245 ALA A C 1
ATOM 1924 O O . ALA A 1 245 ? -0.796 3.268 32.993 1.00 47.19 245 ALA A O 1
ATOM 1925 N N . LYS A 1 246 ? 1.101 2.828 31.896 1.00 46.62 246 LYS A N 1
ATOM 1926 C CA . LYS A 1 246 ? 0.768 1.407 31.671 1.00 46.62 246 LYS A CA 1
ATOM 1927 C C . LYS A 1 246 ? 0.751 0.575 32.950 1.00 46.62 246 LYS A C 1
ATOM 1929 O O . LYS A 1 246 ? 0.013 -0.400 33.017 1.00 46.62 246 LYS A O 1
ATOM 1934 N N . VAL A 1 247 ? 1.565 0.925 33.946 1.00 44.12 247 VAL A N 1
ATOM 1935 C CA . VAL A 1 247 ? 1.567 0.263 35.257 1.00 44.12 247 VAL A CA 1
ATOM 1936 C C . VAL A 1 247 ? 0.358 0.702 36.076 1.00 44.12 247 VAL A C 1
ATOM 1938 O O . VAL A 1 247 ? -0.284 -0.167 36.647 1.00 44.12 247 VAL A O 1
ATOM 1941 N N . LYS A 1 248 ? -0.022 1.986 36.061 1.00 42.84 248 LYS A N 1
ATOM 1942 C CA . LYS A 1 248 ? -1.258 2.474 36.692 1.00 42.84 248 LYS A CA 1
ATOM 1943 C C . LYS A 1 248 ? -2.505 1.925 36.008 1.00 42.84 248 LYS A C 1
ATOM 1945 O O . LYS A 1 248 ? -3.388 1.453 36.697 1.00 42.84 248 LYS A O 1
ATOM 1950 N N . GLU A 1 249 ? -2.539 1.871 34.681 1.00 45.94 249 GLU A N 1
ATOM 1951 C CA . GLU A 1 249 ? -3.654 1.297 33.917 1.00 45.94 249 GLU A CA 1
ATOM 1952 C C . GLU A 1 249 ? -3.748 -0.229 34.123 1.00 45.94 249 GLU A C 1
ATOM 1954 O O . GLU A 1 249 ? -4.841 -0.787 34.196 1.00 45.94 249 GLU A O 1
ATOM 1959 N N . ALA A 1 250 ? -2.614 -0.920 34.308 1.00 47.69 250 ALA A N 1
ATOM 1960 C CA . ALA A 1 250 ? -2.589 -2.335 34.684 1.00 47.69 250 ALA A CA 1
ATOM 1961 C C . ALA A 1 250 ? -2.964 -2.578 36.159 1.00 47.69 250 ALA A C 1
ATOM 1963 O O . ALA A 1 250 ? -3.625 -3.577 36.440 1.00 47.69 250 ALA A O 1
ATOM 1964 N N . GLN A 1 251 ? -2.580 -1.682 37.075 1.00 46.22 251 GLN A N 1
ATOM 1965 C CA . GLN A 1 251 ? -2.922 -1.741 38.500 1.00 46.22 251 GLN A CA 1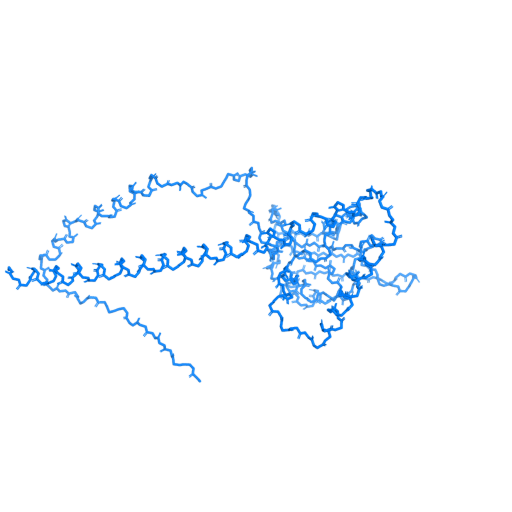
ATOM 1966 C C . GLN A 1 251 ? -4.391 -1.386 38.731 1.00 46.22 251 GLN A C 1
ATOM 1968 O O . GLN A 1 251 ? -5.083 -2.162 39.371 1.00 46.22 251 GLN A O 1
ATOM 1973 N N . GLU A 1 252 ? -4.922 -0.336 38.104 1.00 48.25 252 GLU A N 1
ATOM 1974 C CA . GLU A 1 252 ? -6.355 -0.012 38.104 1.00 48.25 252 GLU A CA 1
ATOM 1975 C C . GLU A 1 252 ? -7.173 -1.125 37.434 1.00 48.25 252 GLU A C 1
ATOM 1977 O O . GLU A 1 252 ? -8.277 -1.434 37.877 1.00 48.25 252 GLU A O 1
ATOM 1982 N N . ALA A 1 253 ? -6.647 -1.798 36.403 1.00 53.12 253 ALA A N 1
ATOM 1983 C CA . ALA A 1 253 ? -7.297 -2.970 35.814 1.00 53.12 253 ALA A CA 1
ATOM 1984 C C . ALA A 1 253 ? -7.196 -4.241 36.681 1.00 53.12 253 ALA A C 1
ATOM 1986 O O . ALA A 1 253 ? -7.974 -5.174 36.458 1.00 53.12 253 ALA A O 1
ATOM 1987 N N . GLN A 1 254 ? -6.254 -4.314 37.628 1.00 50.19 254 GLN A N 1
ATOM 1988 C CA . GLN A 1 254 ? -6.144 -5.397 38.613 1.00 50.19 254 GLN A CA 1
ATOM 1989 C C . GLN A 1 254 ? -6.996 -5.110 39.852 1.00 50.19 254 GLN A C 1
ATOM 1991 O O . GLN A 1 254 ? -7.789 -5.968 40.218 1.00 50.19 254 GLN A O 1
ATOM 1996 N N . GLU A 1 255 ? -6.956 -3.899 40.401 1.00 48.47 255 GLU A N 1
ATOM 1997 C CA . GLU A 1 255 ? -7.795 -3.455 41.521 1.00 48.47 255 GLU A CA 1
ATOM 1998 C C . GLU A 1 255 ? -9.283 -3.452 41.140 1.00 48.47 255 GLU A C 1
ATOM 2000 O O . GLU A 1 255 ? -10.114 -3.916 41.914 1.00 48.47 255 GLU A O 1
ATOM 2005 N N . ASN A 1 256 ? -9.643 -3.068 39.907 1.00 49.94 256 ASN A N 1
ATOM 2006 C CA . ASN A 1 256 ? -11.023 -3.213 39.420 1.00 49.94 256 ASN A CA 1
ATOM 2007 C C . ASN A 1 256 ? -11.431 -4.675 39.189 1.00 49.94 256 ASN A C 1
ATOM 2009 O O . ASN A 1 256 ? -12.621 -4.979 39.157 1.00 49.94 256 ASN A O 1
ATOM 2013 N N . LYS A 1 257 ? -10.483 -5.602 39.007 1.00 48.06 257 LYS A N 1
ATOM 2014 C CA . LYS A 1 257 ? -10.797 -7.039 38.934 1.00 48.06 257 LYS A CA 1
ATOM 2015 C C . LYS A 1 257 ? -10.932 -7.644 40.322 1.00 48.06 257 LYS A C 1
ATOM 2017 O O . LYS A 1 257 ? -11.854 -8.429 40.513 1.00 48.06 257 LYS A O 1
ATOM 2022 N N . GLU A 1 258 ? -10.067 -7.250 41.251 1.00 45.56 258 GLU A N 1
ATOM 2023 C CA . GLU A 1 258 ? -10.063 -7.696 42.644 1.00 45.56 258 GLU A CA 1
ATOM 2024 C C . GLU A 1 258 ? -11.277 -7.150 43.408 1.00 45.56 258 GLU A C 1
ATOM 2026 O O . GLU A 1 258 ? -12.006 -7.932 44.015 1.00 45.56 258 GLU A O 1
ATOM 2031 N N . GLY A 1 259 ? -11.614 -5.867 43.245 1.00 43.53 259 GLY A N 1
ATOM 2032 C CA . GLY A 1 259 ? -12.830 -5.264 43.802 1.00 43.53 259 GLY A CA 1
ATOM 2033 C C . GLY A 1 259 ? -14.118 -5.884 43.248 1.00 43.53 259 GLY A C 1
ATOM 2034 O O . GLY A 1 259 ? -15.051 -6.159 43.996 1.00 43.53 259 GLY A O 1
ATOM 2035 N N . VAL A 1 260 ? -14.156 -6.228 41.953 1.00 47.53 260 VAL A N 1
ATOM 2036 C CA . VAL A 1 260 ? -15.308 -6.929 41.350 1.00 47.53 260 VAL A CA 1
ATOM 2037 C C . VAL A 1 260 ? -15.409 -8.390 41.811 1.00 47.53 260 VAL A C 1
ATOM 2039 O O . VAL A 1 260 ? -16.509 -8.954 41.807 1.00 47.53 260 VAL A O 1
ATOM 2042 N N . THR A 1 261 ? -14.301 -9.024 42.210 1.00 44.25 261 THR A N 1
ATOM 2043 C CA . THR A 1 261 ? -14.319 -10.362 42.823 1.00 44.25 261 THR A CA 1
ATOM 2044 C C . THR A 1 261 ? -14.687 -10.331 44.304 1.00 44.25 261 THR A C 1
ATOM 2046 O O . THR A 1 261 ? -15.494 -11.161 44.716 1.00 44.25 261 THR A O 1
ATOM 2049 N N . GLU A 1 262 ? -14.209 -9.356 45.078 1.00 42.75 262 GLU A N 1
ATOM 2050 C CA . GLU A 1 262 ? -14.556 -9.206 46.498 1.00 42.75 262 GLU A CA 1
ATOM 2051 C C . GLU A 1 262 ? -16.017 -8.772 46.697 1.00 42.75 262 GLU A C 1
ATOM 2053 O O . GLU A 1 262 ? -16.702 -9.301 47.575 1.00 42.75 262 GLU A O 1
ATOM 2058 N N . ASP A 1 263 ? -16.549 -7.892 45.839 1.00 48.19 263 ASP A N 1
ATOM 2059 C CA . ASP A 1 263 ? -17.973 -7.525 45.855 1.00 48.19 263 ASP A CA 1
ATOM 2060 C C . ASP A 1 263 ? -18.880 -8.684 45.417 1.00 48.19 263 ASP A C 1
ATOM 2062 O O . ASP A 1 263 ? -20.030 -8.775 45.853 1.00 48.19 263 ASP A O 1
ATOM 2066 N N . LYS A 1 264 ? -18.373 -9.607 44.588 1.00 48.12 264 LYS A N 1
ATOM 2067 C CA . LYS A 1 264 ? -19.071 -10.859 44.253 1.00 48.12 264 LYS A CA 1
ATOM 2068 C C . LYS A 1 264 ? -19.071 -11.840 45.419 1.00 48.12 264 LYS A C 1
ATOM 2070 O O . LYS A 1 264 ? -20.124 -12.397 45.714 1.00 48.12 264 LYS A O 1
ATOM 2075 N N . GLU A 1 265 ? -17.941 -12.017 46.099 1.00 46.88 265 GLU A N 1
ATOM 2076 C CA . GLU A 1 265 ? -17.847 -12.900 47.268 1.00 46.88 265 GLU A CA 1
ATOM 2077 C C . GLU A 1 265 ? -18.633 -12.368 48.477 1.00 46.88 265 GLU A C 1
ATOM 2079 O O . GLU A 1 265 ? -19.198 -13.161 49.234 1.00 46.88 265 GLU A O 1
ATOM 2084 N N . LYS A 1 266 ? -18.735 -11.042 48.657 1.00 47.91 266 LYS A N 1
ATOM 2085 C CA . LYS A 1 266 ? -19.602 -10.437 49.685 1.00 47.91 266 LYS A CA 1
ATOM 2086 C C . LYS A 1 266 ? -21.089 -10.593 49.368 1.00 47.91 266 LYS A C 1
ATOM 2088 O O . LYS A 1 266 ? -21.843 -10.959 50.266 1.00 47.91 266 LYS A O 1
ATOM 2093 N N . LYS A 1 267 ? -21.505 -10.412 48.107 1.00 48.16 267 LYS A N 1
ATOM 2094 C CA . LYS A 1 267 ? -22.902 -10.645 47.691 1.00 48.16 267 LYS A CA 1
ATOM 2095 C C . LYS A 1 267 ? -23.318 -12.111 47.786 1.00 48.16 267 LYS A C 1
ATOM 2097 O O . LYS A 1 267 ? -24.433 -12.392 48.208 1.00 48.16 267 LYS A O 1
ATOM 2102 N N . GLU A 1 268 ? -22.424 -13.039 47.446 1.00 48.41 268 GLU A N 1
ATOM 2103 C CA . GLU A 1 268 ? -22.685 -14.479 47.579 1.00 48.41 268 GLU A CA 1
ATOM 2104 C C . GLU A 1 268 ? -22.738 -14.932 49.052 1.00 48.41 268 GLU A C 1
ATOM 2106 O O . GLU A 1 268 ? -23.443 -15.891 49.367 1.00 48.41 268 GLU A O 1
ATOM 2111 N N . LYS A 1 269 ? -22.073 -14.223 49.978 1.00 46.34 269 LYS A N 1
ATOM 2112 C CA . LYS A 1 269 ? -22.205 -14.462 51.426 1.00 46.34 269 LYS A CA 1
ATOM 2113 C C . LYS A 1 269 ? -23.466 -13.832 52.032 1.00 46.34 269 LYS A C 1
ATOM 2115 O O . LYS A 1 269 ? -24.099 -14.491 52.854 1.00 46.34 269 LYS A O 1
ATOM 2120 N N . GLU A 1 270 ? -23.886 -12.636 51.612 1.00 47.72 270 GLU A N 1
ATOM 2121 C CA . GLU A 1 270 ? -25.149 -12.016 52.071 1.00 47.72 270 GLU A CA 1
ATOM 2122 C C . GLU A 1 270 ? -26.404 -12.754 51.567 1.00 47.72 270 GLU A C 1
ATOM 2124 O O . GLU A 1 270 ? -27.369 -12.888 52.315 1.00 47.72 270 GLU A O 1
ATOM 2129 N N . GLU A 1 271 ? -26.380 -13.330 50.359 1.00 48.38 271 GLU A N 1
ATOM 2130 C CA . GLU A 1 271 ? -27.474 -14.171 49.832 1.00 48.38 271 GLU A CA 1
ATOM 2131 C C . GLU A 1 271 ? -27.525 -15.586 50.457 1.00 48.38 271 GLU A C 1
ATOM 2133 O O . GLU A 1 271 ? -28.447 -16.350 50.181 1.00 48.38 271 GLU A O 1
ATOM 2138 N N . SER A 1 272 ? -26.556 -15.943 51.312 1.00 42.59 272 SER A N 1
ATOM 2139 C CA . SER A 1 272 ? -26.503 -17.228 52.034 1.00 42.59 272 SER A CA 1
ATOM 2140 C C . SER A 1 272 ? -26.958 -17.146 53.501 1.00 42.59 272 SER A C 1
ATOM 2142 O O . SER A 1 272 ? -26.929 -18.151 54.215 1.00 42.59 272 SER A O 1
ATOM 2144 N N . HIS A 1 273 ? -27.358 -15.958 53.971 1.00 44.22 273 HIS A N 1
ATOM 2145 C CA . HIS A 1 273 ? -27.839 -15.704 55.339 1.00 44.22 273 HIS A CA 1
ATOM 2146 C C . HIS A 1 273 ? -29.258 -15.103 55.409 1.00 44.22 273 HIS A C 1
ATOM 2148 O O . HIS A 1 273 ? -29.677 -14.666 56.482 1.00 44.22 273 HIS A O 1
ATOM 2154 N N . VAL A 1 274 ? -30.018 -15.141 54.307 1.00 40.28 274 VAL A N 1
ATOM 2155 C CA . VAL A 1 274 ? -31.463 -14.839 54.255 1.00 40.28 274 VAL A CA 1
ATOM 2156 C C . VAL A 1 274 ? -32.204 -15.962 53.543 1.00 40.28 274 VAL A C 1
ATOM 2158 O O . VAL A 1 274 ? -31.713 -16.399 52.479 1.00 40.28 274 VAL A O 1
#